Protein AF-A0A944BWC4-F1 (afdb_monomer_lite)

pLDDT: mean 71.36, std 18.37, range [30.52, 94.31]

Sequence (199 aa):
MTITLLACTMMCGGSLLPAAAQKKAEQTDMKYRRSSIYSLLINHSDQTFGEEIRNAFMEMPVPDKYNDHELSVKVVELSSKLKGAGSSDENEQVTQFLEKNQIASRLVAKWFNRDIFTGQCDMELIKERGLYNATKFDEILSERSVRSQALMMDAGEDLIGNTFVLVNDIRYIDKEKTAKVVGGLFRVLGALTGYDDLG

Structure (mmCIF, N/CA/C/O backbone):
data_AF-A0A944BWC4-F1
#
_entry.id   AF-A0A944BWC4-F1
#
loop_
_atom_site.group_PDB
_atom_site.id
_atom_site.type_symbol
_atom_site.label_atom_id
_atom_site.label_alt_id
_atom_site.label_comp_id
_atom_site.label_asym_id
_atom_site.label_entity_id
_atom_site.label_seq_id
_atom_site.pdbx_PDB_ins_code
_atom_site.Cartn_x
_atom_site.Cartn_y
_atom_site.Cartn_z
_atom_site.occupancy
_atom_site.B_iso_or_equiv
_atom_site.auth_seq_id
_atom_site.auth_comp_id
_atom_site.auth_asym_id
_atom_site.auth_atom_id
_atom_site.pdbx_PDB_model_num
ATOM 1 N N . MET A 1 1 ? -3.856 36.029 -86.210 1.00 38.38 1 MET A N 1
ATOM 2 C CA . MET A 1 1 ? -3.918 34.584 -86.502 1.00 38.38 1 MET A CA 1
ATOM 3 C C . MET A 1 1 ? -4.971 33.971 -85.585 1.00 38.38 1 MET A C 1
ATOM 5 O O . MET A 1 1 ? -4.778 33.980 -84.382 1.00 38.38 1 MET A O 1
ATOM 9 N N . THR A 1 2 ? -6.119 33.637 -86.183 1.00 31.06 2 THR A N 1
ATOM 10 C CA . THR A 1 2 ? -7.143 32.638 -85.796 1.00 31.06 2 THR A CA 1
ATOM 11 C C . THR A 1 2 ? -7.506 32.385 -84.320 1.00 31.06 2 THR A C 1
ATOM 13 O O . THR A 1 2 ? -6.757 31.794 -83.553 1.00 31.06 2 THR A O 1
ATOM 16 N N . ILE A 1 3 ? -8.763 32.732 -84.023 1.00 41.97 3 ILE A N 1
ATOM 17 C CA . ILE A 1 3 ? -9.691 32.216 -82.998 1.00 41.97 3 ILE A CA 1
ATOM 18 C C . ILE A 1 3 ? -9.873 30.691 -83.120 1.00 41.97 3 ILE A C 1
ATOM 20 O O . ILE A 1 3 ? -10.048 30.243 -84.250 1.00 41.97 3 ILE A O 1
ATOM 24 N N . THR A 1 4 ? -10.001 29.922 -82.021 1.00 34.16 4 THR A N 1
ATOM 25 C CA . THR A 1 4 ? -11.009 28.828 -81.928 1.00 34.16 4 THR A CA 1
ATOM 26 C C . THR A 1 4 ? -11.321 28.390 -80.484 1.00 34.16 4 THR A C 1
ATOM 28 O O . THR A 1 4 ? -10.436 28.061 -79.703 1.00 34.16 4 THR A O 1
ATOM 31 N N . LEU A 1 5 ? -12.621 28.375 -80.181 1.00 40.50 5 LEU A N 1
ATOM 32 C CA . LEU A 1 5 ? -13.321 27.701 -79.082 1.00 40.50 5 LEU A CA 1
ATOM 33 C C . LEU A 1 5 ? -13.355 26.178 -79.341 1.00 40.50 5 LEU A C 1
ATOM 35 O O . LEU A 1 5 ? -13.625 25.802 -80.479 1.00 40.50 5 LEU A O 1
ATOM 39 N N . LEU A 1 6 ? -13.259 25.309 -78.326 1.00 41.38 6 LEU A N 1
ATOM 40 C CA . LEU A 1 6 ? -13.996 24.035 -78.357 1.00 41.38 6 LEU A CA 1
ATOM 41 C C . LEU A 1 6 ? -14.231 23.474 -76.950 1.00 41.38 6 LEU A C 1
ATOM 43 O O . LEU A 1 6 ? -13.305 23.235 -76.180 1.00 41.38 6 LEU A O 1
ATOM 47 N N . ALA A 1 7 ? -15.509 23.272 -76.655 1.00 36.75 7 ALA A N 1
ATOM 48 C CA . ALA A 1 7 ? -16.030 22.544 -75.514 1.00 36.75 7 ALA A CA 1
ATOM 49 C C . ALA A 1 7 ? -16.344 21.085 -75.900 1.00 36.75 7 ALA A C 1
ATOM 51 O O . ALA A 1 7 ? -16.506 20.772 -77.075 1.00 36.75 7 ALA A O 1
ATOM 52 N N . CYS A 1 8 ? -16.591 20.282 -74.862 1.00 30.52 8 CYS A N 1
ATOM 53 C CA . CYS A 1 8 ? -17.385 19.048 -74.828 1.00 30.52 8 CYS A CA 1
ATOM 54 C C . CYS A 1 8 ? -16.731 17.672 -75.062 1.00 30.52 8 CYS A C 1
ATOM 56 O O . CYS A 1 8 ? -16.363 17.306 -76.173 1.00 30.52 8 CYS A O 1
ATOM 58 N N . THR A 1 9 ? -16.905 16.855 -74.004 1.00 37.91 9 THR A N 1
ATOM 59 C CA . THR A 1 9 ? -17.330 15.432 -73.987 1.00 37.91 9 THR A CA 1
ATOM 60 C C . THR A 1 9 ? -16.259 14.418 -74.394 1.00 37.91 9 THR A C 1
ATOM 62 O O . THR A 1 9 ? -15.472 14.669 -75.285 1.00 37.91 9 THR A O 1
ATOM 65 N N . MET A 1 10 ? -16.101 13.241 -73.788 1.00 34.66 10 MET A N 1
ATOM 66 C CA . MET A 1 10 ? -17.048 12.208 -73.349 1.00 34.66 10 MET A CA 1
ATOM 67 C C . MET A 1 10 ? -16.111 11.092 -72.794 1.00 34.66 10 MET A C 1
ATOM 69 O O . MET A 1 10 ? -15.037 10.898 -73.347 1.00 34.66 10 MET A O 1
ATOM 73 N N . MET A 1 11 ? -16.324 10.394 -71.680 1.00 37.53 11 MET A N 1
ATOM 74 C CA . MET A 1 11 ? -17.181 9.213 -71.561 1.00 37.53 11 MET A CA 1
ATOM 75 C C . MET A 1 11 ? -16.980 8.599 -70.168 1.00 37.53 11 MET A C 1
ATOM 77 O O . MET A 1 11 ? -15.880 8.584 -69.619 1.00 37.53 11 MET A O 1
ATOM 81 N N . CYS A 1 12 ? -18.075 8.065 -69.638 1.00 37.50 12 CYS A N 1
ATOM 82 C CA . CYS A 1 12 ? -18.152 7.276 -68.420 1.00 37.50 12 CYS A CA 1
ATOM 83 C C . CYS A 1 12 ? -17.428 5.930 -68.577 1.00 37.50 12 CYS A C 1
ATOM 85 O O . CYS A 1 12 ? -17.651 5.218 -69.553 1.00 37.50 12 CYS A O 1
ATOM 87 N N . GLY A 1 13 ? -16.656 5.544 -67.564 1.00 37.59 13 GLY A N 1
ATOM 88 C CA . GLY A 1 13 ? -16.212 4.172 -67.337 1.00 37.59 13 GLY A CA 1
ATOM 89 C C . GLY A 1 13 ? -16.359 3.878 -65.852 1.00 37.59 13 GLY A C 1
ATOM 90 O O . GLY A 1 13 ? -15.593 4.388 -65.041 1.00 37.59 13 GLY A O 1
ATOM 91 N N . GLY A 1 14 ? -17.411 3.147 -65.491 1.00 41.75 14 GLY A N 1
ATOM 92 C CA . GLY A 1 14 ? -17.713 2.808 -64.110 1.00 41.75 14 GLY A CA 1
ATOM 93 C C . GLY A 1 14 ? -16.818 1.693 -63.578 1.00 41.75 14 GLY A C 1
ATOM 94 O O . GLY A 1 14 ? -16.619 0.676 -64.233 1.00 41.75 14 GLY A O 1
ATOM 95 N N . SER A 1 15 ? -16.383 1.850 -62.335 1.00 36.38 15 SER A N 1
ATOM 96 C CA . SER A 1 15 ? -16.178 0.733 -61.419 1.00 36.38 15 SER A CA 1
ATOM 97 C C . SER A 1 15 ? -16.457 1.224 -60.004 1.00 36.38 15 SER A C 1
ATOM 99 O O . SER A 1 15 ? -15.785 2.122 -59.498 1.00 36.38 15 SER A O 1
ATOM 101 N N . LEU A 1 16 ? -17.495 0.643 -59.404 1.00 41.81 16 LEU A N 1
ATOM 102 C CA . LEU A 1 16 ? -17.826 0.730 -57.990 1.00 41.81 16 LEU A CA 1
ATOM 103 C C . LEU A 1 16 ? -16.586 0.410 -57.145 1.00 41.81 16 LEU A C 1
ATOM 105 O O . LEU A 1 16 ? -16.069 -0.702 -57.212 1.00 41.81 16 LEU A O 1
ATOM 109 N N . LEU A 1 17 ? -16.160 1.354 -56.309 1.00 39.59 17 LEU A N 1
ATOM 110 C CA . LEU A 1 17 ? -15.391 1.052 -55.107 1.00 39.59 17 LEU A CA 1
ATOM 111 C C . LEU A 1 17 ? -16.127 1.672 -53.914 1.00 39.59 17 LEU A C 1
ATOM 113 O O . LEU A 1 17 ? -16.590 2.812 -54.004 1.00 39.59 17 LEU A O 1
ATOM 117 N N . PRO A 1 18 ? -16.325 0.900 -52.836 1.00 36.00 18 PRO A N 1
ATOM 118 C CA . PRO A 1 18 ? -17.180 1.283 -51.731 1.00 36.00 18 PRO A CA 1
ATOM 119 C C . PRO A 1 18 ? -16.543 2.405 -50.916 1.00 36.00 18 PRO A C 1
ATOM 121 O O . PRO A 1 18 ? -15.328 2.597 -50.907 1.00 36.00 18 PRO A O 1
ATOM 124 N N . ALA A 1 19 ? -17.407 3.119 -50.202 1.00 45.00 19 ALA A N 1
ATOM 125 C CA . ALA A 1 19 ? -17.069 4.097 -49.189 1.00 45.00 19 ALA A CA 1
ATOM 126 C C . ALA A 1 19 ? -15.922 3.620 -48.283 1.00 45.00 19 ALA A C 1
ATOM 128 O O . ALA A 1 19 ? -16.122 2.824 -47.371 1.00 45.00 19 ALA A O 1
ATOM 129 N N . ALA A 1 20 ? -14.736 4.189 -48.470 1.00 36.94 20 ALA A N 1
ATOM 130 C CA . ALA A 1 20 ? -13.800 4.360 -47.377 1.00 36.94 20 ALA A CA 1
ATOM 131 C C . ALA A 1 20 ? -14.018 5.774 -46.840 1.00 36.94 20 ALA A C 1
ATOM 133 O O . ALA A 1 20 ? -13.218 6.682 -47.048 1.00 36.94 20 ALA A O 1
ATOM 134 N N . ALA A 1 21 ? -15.133 5.959 -46.126 1.00 35.16 21 ALA A N 1
ATOM 135 C CA . ALA A 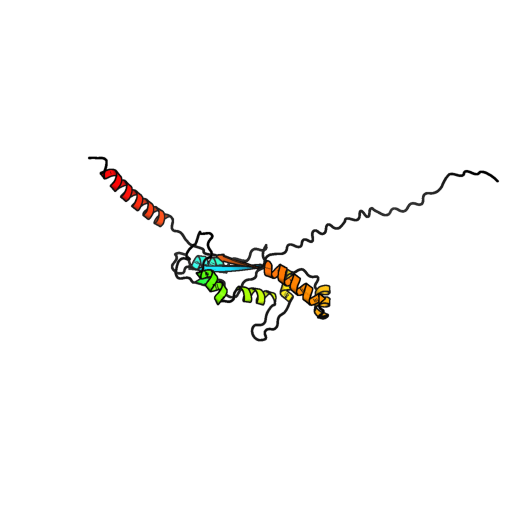1 21 ? -15.087 6.861 -44.992 1.00 35.16 21 ALA A CA 1
ATOM 136 C C . ALA A 1 21 ? -13.877 6.394 -44.181 1.00 35.16 21 ALA A C 1
ATOM 138 O O . ALA A 1 21 ? -13.905 5.296 -43.620 1.00 35.16 21 ALA A O 1
ATOM 139 N N . GLN A 1 22 ? -12.785 7.160 -44.183 1.00 34.16 22 GLN A N 1
ATOM 140 C CA . GLN A 1 22 ? -11.771 7.002 -43.156 1.00 34.16 22 GLN A CA 1
ATOM 141 C C . GLN A 1 22 ? -12.499 7.302 -41.849 1.00 34.16 22 GLN A C 1
ATOM 143 O O . GLN A 1 22 ? -12.564 8.442 -41.394 1.00 34.16 22 GLN A O 1
ATOM 148 N N . LYS A 1 23 ? -13.088 6.257 -41.253 1.00 33.00 23 LYS A N 1
ATOM 149 C CA . LYS A 1 23 ? -13.204 6.149 -39.813 1.00 33.00 23 LYS A CA 1
ATOM 150 C C . LYS A 1 23 ? -11.786 6.407 -39.341 1.00 33.00 23 LYS A C 1
ATOM 152 O O . LYS A 1 23 ? -10.933 5.525 -39.390 1.00 33.00 23 LYS A O 1
ATOM 157 N N . LYS A 1 24 ? -11.532 7.652 -38.943 1.00 34.00 24 LYS A N 1
ATOM 158 C CA . LYS A 1 24 ? -10.604 7.947 -37.870 1.00 34.00 24 LYS A CA 1
ATOM 159 C C . LYS A 1 24 ? -11.044 6.971 -36.792 1.00 34.00 24 LYS A C 1
ATOM 161 O O . LYS A 1 24 ? -12.113 7.158 -36.217 1.00 34.00 24 LYS A O 1
ATOM 166 N N . ALA A 1 25 ? -10.347 5.837 -36.698 1.00 37.06 25 ALA A N 1
ATOM 167 C CA . ALA A 1 25 ? -10.514 4.933 -35.587 1.00 37.06 25 ALA A CA 1
ATOM 168 C C . ALA A 1 25 ? -10.309 5.848 -34.396 1.00 37.06 25 ALA A C 1
ATOM 170 O O . ALA A 1 25 ? -9.242 6.444 -34.229 1.00 37.06 25 ALA A O 1
ATOM 171 N N . GLU A 1 26 ? -11.417 6.121 -33.727 1.00 37.94 26 GLU A N 1
ATOM 172 C CA . GLU A 1 26 ? -11.439 6.851 -32.493 1.00 37.94 26 GLU A CA 1
ATOM 173 C C . GLU A 1 26 ? -10.396 6.138 -31.645 1.00 37.94 26 GLU A C 1
ATOM 175 O O . GLU A 1 26 ? -10.502 4.940 -31.384 1.00 37.94 26 GLU A O 1
ATOM 180 N N . GLN A 1 27 ? -9.304 6.838 -31.351 1.00 37.69 27 GLN A N 1
ATOM 181 C CA . GLN A 1 27 ? -8.318 6.416 -30.374 1.00 37.69 27 GLN A CA 1
ATOM 182 C C . GLN A 1 27 ? -9.015 6.485 -29.008 1.00 37.69 27 GLN A C 1
ATOM 184 O O . GLN A 1 27 ? -8.663 7.271 -28.140 1.00 37.69 27 GLN A O 1
ATOM 189 N N . THR A 1 28 ? -10.034 5.654 -28.801 1.00 34.94 28 THR A N 1
ATOM 190 C CA . THR A 1 28 ? -10.565 5.288 -27.491 1.00 34.94 28 THR A CA 1
ATOM 191 C C . THR A 1 28 ? -9.664 4.223 -26.874 1.00 34.94 28 THR A C 1
ATOM 193 O O . THR A 1 28 ? -10.141 3.275 -26.267 1.00 34.94 28 THR A O 1
ATOM 196 N N . ASP A 1 29 ? -8.351 4.363 -27.055 1.00 40.62 29 ASP A N 1
ATOM 197 C CA . ASP A 1 29 ? -7.348 3.624 -26.296 1.00 40.62 29 ASP A CA 1
ATOM 198 C C . ASP A 1 29 ? -6.685 4.584 -25.301 1.00 40.62 29 ASP A C 1
ATOM 200 O O . ASP A 1 29 ? -5.494 4.512 -25.014 1.00 40.62 29 ASP A O 1
ATOM 204 N N . MET A 1 30 ? -7.497 5.476 -24.710 1.00 41.75 30 MET A N 1
ATOM 205 C CA . MET A 1 30 ? -7.301 5.927 -23.328 1.00 41.75 30 MET A CA 1
ATOM 206 C C . MET A 1 30 ? -7.498 4.701 -22.431 1.00 41.75 30 MET A C 1
ATOM 208 O O . MET A 1 30 ? -8.476 4.567 -21.696 1.00 41.75 30 MET A O 1
ATOM 212 N N . LYS A 1 31 ? -6.602 3.734 -22.608 1.00 45.25 31 LYS A N 1
ATOM 213 C CA . LYS A 1 31 ? -6.575 2.449 -21.951 1.00 45.25 31 LYS A CA 1
ATOM 214 C C . LYS A 1 31 ? -6.434 2.764 -20.477 1.00 45.25 31 LYS A C 1
ATOM 216 O O . LYS A 1 31 ? -5.441 3.338 -20.039 1.00 45.25 31 LYS A O 1
ATOM 221 N N . TYR A 1 32 ? -7.520 2.512 -19.763 1.00 50.25 32 TYR A N 1
ATOM 222 C CA . TYR A 1 32 ? -7.737 2.911 -18.385 1.00 50.25 32 TYR A CA 1
ATOM 223 C C . TYR A 1 32 ? -6.507 2.575 -17.523 1.00 50.25 32 TYR A C 1
ATOM 225 O O . TYR A 1 32 ? -6.246 1.407 -17.226 1.00 50.25 32 TYR A O 1
ATOM 233 N N . ARG A 1 33 ? -5.720 3.597 -17.156 1.00 63.56 33 ARG A N 1
ATOM 234 C CA . ARG A 1 33 ? -4.579 3.462 -16.241 1.00 63.56 33 ARG A CA 1
ATOM 235 C C . ARG A 1 33 ? -5.129 3.185 -14.845 1.00 63.56 33 ARG A C 1
ATOM 237 O O . ARG A 1 33 ? -5.593 4.091 -14.160 1.00 63.56 33 ARG A O 1
ATOM 244 N N . ARG A 1 34 ? -5.135 1.911 -14.450 1.00 77.44 34 ARG A N 1
ATOM 245 C CA . ARG A 1 34 ? -5.564 1.482 -13.114 1.00 77.44 34 ARG A CA 1
ATOM 246 C C . ARG A 1 34 ? -4.540 1.928 -12.078 1.00 77.44 34 ARG A C 1
ATOM 248 O O . ARG A 1 34 ? -3.373 1.555 -12.178 1.00 77.44 34 ARG A O 1
ATOM 255 N N . SER A 1 35 ? -4.977 2.681 -11.072 1.00 87.75 35 SER A N 1
ATOM 256 C CA . SER A 1 35 ? -4.138 2.976 -9.910 1.00 87.75 35 SER A CA 1
ATOM 257 C C . SER A 1 35 ? -3.804 1.688 -9.159 1.00 87.75 35 SER A C 1
ATOM 259 O O . SER A 1 35 ? -4.624 0.769 -9.086 1.00 87.75 35 SER A O 1
ATOM 261 N N . SER A 1 36 ? -2.602 1.626 -8.599 1.00 90.38 36 SER A N 1
ATOM 262 C CA . SER A 1 36 ? -2.153 0.527 -7.745 1.00 90.38 36 SER A CA 1
ATOM 263 C C . SER A 1 36 ? -2.537 0.812 -6.296 1.00 90.38 36 SER A C 1
ATOM 265 O O . SER A 1 36 ? -2.280 1.911 -5.808 1.00 90.38 36 SER A O 1
ATOM 267 N N . ILE A 1 37 ? -3.145 -0.152 -5.603 1.00 92.75 37 ILE A N 1
ATOM 268 C CA . ILE A 1 37 ? -3.543 -0.000 -4.198 1.00 92.75 37 ILE A CA 1
ATOM 269 C C . ILE A 1 37 ? -2.842 -1.034 -3.322 1.00 92.75 37 ILE A C 1
ATOM 271 O O . ILE A 1 37 ? -2.792 -2.220 -3.643 1.00 92.75 37 ILE A O 1
ATOM 275 N N . TYR A 1 38 ? -2.361 -0.564 -2.175 1.00 94.31 38 TYR A N 1
ATOM 276 C CA . TYR A 1 38 ? -1.978 -1.383 -1.037 1.00 94.31 38 TYR A CA 1
ATOM 277 C C . TYR A 1 38 ? -2.875 -1.042 0.156 1.00 94.31 38 TYR A C 1
ATOM 279 O O . TYR A 1 38 ? -2.832 0.074 0.675 1.00 94.31 38 TYR A O 1
ATOM 287 N N . SER A 1 39 ? -3.704 -1.994 0.581 1.00 92.62 39 SER A N 1
ATOM 288 C CA . SER A 1 39 ? -4.606 -1.820 1.720 1.00 92.62 39 SER A CA 1
ATOM 289 C C . SER A 1 39 ? -4.001 -2.400 3.000 1.00 92.62 39 SER A C 1
ATOM 291 O O . SER A 1 39 ? -3.594 -3.558 3.045 1.00 92.62 39 SER A O 1
ATOM 293 N N . LEU A 1 40 ? -3.972 -1.580 4.048 1.00 91.81 40 LEU A N 1
ATOM 294 C CA . LEU A 1 40 ? -3.482 -1.907 5.381 1.00 91.81 40 LEU A CA 1
ATOM 295 C C . LEU A 1 40 ? -4.639 -1.780 6.372 1.00 91.81 40 LEU A C 1
ATOM 297 O O . LEU A 1 40 ? -5.331 -0.763 6.379 1.00 91.81 40 LEU A O 1
ATOM 301 N N . LEU A 1 41 ? -4.843 -2.785 7.212 1.00 90.50 41 LEU A N 1
ATOM 302 C CA . LEU A 1 41 ? -5.764 -2.731 8.340 1.00 90.50 41 LEU A CA 1
ATOM 303 C C . LEU A 1 41 ? -5.004 -2.361 9.607 1.00 90.50 41 LEU A C 1
ATOM 305 O O . LEU A 1 41 ? -3.979 -2.961 9.928 1.00 90.50 41 LEU A O 1
ATOM 309 N N . ILE A 1 42 ? -5.556 -1.417 10.355 1.00 88.31 42 ILE A N 1
ATOM 310 C CA . ILE A 1 42 ? -5.219 -1.204 11.753 1.00 88.31 42 ILE A CA 1
ATOM 311 C C . ILE A 1 42 ? -6.194 -2.030 12.583 1.00 88.31 42 ILE A C 1
ATOM 313 O O . ILE A 1 42 ? -7.387 -1.729 12.618 1.00 88.31 42 ILE A O 1
ATOM 317 N N . ASN A 1 43 ? -5.689 -3.092 13.205 1.00 86.69 43 ASN A N 1
ATOM 318 C CA . ASN A 1 43 ? -6.483 -3.951 14.067 1.00 86.69 43 ASN A CA 1
ATOM 319 C C . ASN A 1 43 ? -6.343 -3.507 15.525 1.00 86.69 43 ASN A C 1
ATOM 321 O O . ASN A 1 43 ? -5.228 -3.335 16.024 1.00 86.69 43 ASN A O 1
ATOM 325 N N . HIS A 1 44 ? -7.482 -3.348 16.194 1.00 81.69 44 HIS A N 1
ATOM 326 C CA . HIS A 1 44 ? -7.564 -3.068 17.626 1.00 81.69 44 HIS A CA 1
ATOM 327 C C . HIS A 1 44 ? -7.940 -4.366 18.334 1.00 81.69 44 HIS A C 1
ATOM 329 O O . HIS A 1 44 ? -9.115 -4.721 18.432 1.00 81.69 44 HIS A O 1
ATOM 335 N N . SER A 1 45 ? -6.934 -5.114 18.784 1.00 71.25 45 SER A N 1
ATOM 336 C CA . SER A 1 45 ? -7.125 -6.432 19.417 1.00 71.25 45 SER A CA 1
ATOM 337 C C . SER A 1 45 ? -7.888 -6.381 20.747 1.00 71.25 45 SER A C 1
ATOM 339 O O . SER A 1 45 ? -8.393 -7.400 21.212 1.00 71.25 45 SER A O 1
ATOM 341 N N . ASP A 1 46 ? -8.012 -5.202 21.356 1.00 73.56 46 ASP A N 1
ATOM 342 C CA . ASP A 1 46 ? -8.800 -4.947 22.562 1.00 73.56 46 ASP A CA 1
ATOM 343 C C . ASP A 1 46 ? -10.301 -4.736 22.280 1.00 73.56 46 ASP A C 1
ATOM 345 O O . ASP A 1 46 ? -11.105 -4.634 23.212 1.00 73.56 46 ASP A O 1
ATOM 349 N N . GLN A 1 47 ? -10.702 -4.682 21.006 1.00 73.56 47 GLN A N 1
ATOM 350 C CA . GLN A 1 47 ? -12.064 -4.379 20.592 1.00 73.56 47 GLN A CA 1
ATOM 351 C C . GLN A 1 47 ? -12.923 -5.628 20.355 1.00 73.56 47 GLN A C 1
ATOM 353 O O . GLN A 1 47 ? -12.496 -6.624 19.771 1.00 73.56 47 GLN A O 1
ATOM 358 N N . THR A 1 48 ? -14.201 -5.540 20.740 1.00 75.81 48 THR A N 1
ATOM 359 C CA . THR A 1 48 ? -15.212 -6.537 20.370 1.00 75.81 48 THR A CA 1
ATOM 360 C C . THR A 1 48 ? -15.276 -6.680 18.848 1.00 75.81 48 THR A C 1
ATOM 362 O O . THR A 1 48 ? -15.449 -5.683 18.148 1.00 75.81 48 THR A O 1
ATOM 365 N N . PHE A 1 49 ? -15.193 -7.917 18.358 1.00 80.50 49 PHE A N 1
ATOM 366 C CA . PHE A 1 49 ? -15.155 -8.285 16.938 1.00 80.50 49 PHE A CA 1
ATOM 367 C C . PHE A 1 49 ? -13.851 -7.972 16.177 1.00 80.50 49 PHE A C 1
ATOM 369 O O . PHE A 1 49 ? -13.847 -8.005 14.946 1.00 80.50 49 PHE A O 1
ATOM 376 N N . GLY A 1 50 ? -12.744 -7.656 16.863 1.00 82.06 50 GLY A N 1
ATOM 377 C CA . GLY A 1 50 ? -11.465 -7.357 16.200 1.00 82.06 50 GLY A CA 1
ATOM 378 C C . GLY A 1 50 ? -10.954 -8.504 15.315 1.00 82.06 50 GLY A C 1
ATOM 379 O O . GLY A 1 50 ? -10.559 -8.287 14.172 1.00 82.06 50 GLY A O 1
ATOM 380 N N . GLU A 1 51 ? -11.045 -9.746 15.794 1.00 85.94 51 GLU A N 1
ATOM 381 C CA . GLU A 1 51 ? -10.630 -10.938 15.041 1.00 85.94 51 GLU A CA 1
ATOM 382 C C . GLU A 1 51 ? -11.499 -11.176 13.797 1.00 85.94 51 GLU A C 1
ATOM 384 O O . GLU A 1 51 ? -10.990 -11.497 12.724 1.00 85.94 51 GLU A O 1
ATOM 389 N N . GLU A 1 52 ? -12.809 -10.979 13.908 1.00 86.25 52 GLU A N 1
ATOM 390 C CA . GLU A 1 52 ? -13.762 -11.115 12.811 1.00 86.25 52 GLU A CA 1
ATOM 391 C C . GLU A 1 52 ? -13.530 -10.047 11.740 1.00 86.25 52 GLU A C 1
ATOM 393 O O . GLU A 1 52 ? -13.512 -10.366 10.551 1.00 86.25 52 GLU A O 1
ATOM 398 N N . ILE A 1 53 ? -13.288 -8.798 12.154 1.00 86.06 53 ILE A N 1
ATOM 399 C CA . ILE A 1 53 ? -12.917 -7.702 11.250 1.00 86.06 53 ILE A CA 1
ATOM 400 C C . ILE A 1 53 ? -11.600 -8.029 10.542 1.00 86.06 53 ILE A C 1
ATOM 402 O O . ILE A 1 53 ? -11.510 -7.875 9.323 1.00 86.06 53 ILE A O 1
ATOM 406 N N . ARG A 1 54 ? -10.595 -8.519 11.280 1.00 88.75 54 ARG A N 1
ATOM 407 C CA . ARG A 1 54 ? -9.309 -8.928 10.706 1.00 88.75 54 ARG A CA 1
ATOM 408 C C . ARG A 1 54 ? -9.493 -10.011 9.651 1.00 88.75 54 ARG A C 1
ATOM 410 O O . ARG A 1 54 ? -8.968 -9.878 8.548 1.00 88.75 54 ARG A O 1
ATOM 417 N N . ASN A 1 55 ? -10.230 -11.068 9.976 1.00 89.62 55 ASN A N 1
ATOM 418 C CA . ASN A 1 55 ? -10.428 -12.198 9.073 1.00 89.62 55 ASN A CA 1
ATOM 419 C C . ASN A 1 55 ? -11.206 -11.770 7.819 1.00 89.62 55 ASN A C 1
ATOM 421 O O . ASN A 1 55 ? -10.763 -12.050 6.708 1.00 89.62 55 ASN A O 1
ATOM 425 N N . ALA A 1 56 ? -12.281 -10.991 7.980 1.00 88.25 56 ALA A N 1
ATOM 426 C CA . ALA A 1 56 ? -13.041 -10.453 6.853 1.00 88.25 56 ALA A CA 1
ATOM 427 C C . ALA A 1 56 ? -12.189 -9.546 5.947 1.00 88.25 56 ALA A C 1
ATOM 429 O O . ALA A 1 56 ? -12.298 -9.609 4.725 1.00 88.25 56 ALA A O 1
ATOM 430 N N . PHE A 1 57 ? -11.309 -8.722 6.525 1.00 89.44 57 PHE A N 1
ATOM 431 C CA . PHE A 1 57 ? -10.399 -7.877 5.750 1.00 89.44 57 PHE A CA 1
ATOM 432 C C . PHE A 1 57 ? -9.358 -8.694 4.976 1.00 89.44 57 PHE A C 1
ATOM 434 O O . PHE A 1 57 ? -9.039 -8.362 3.837 1.00 89.44 57 PHE A O 1
ATOM 441 N N . MET A 1 58 ? -8.831 -9.766 5.571 1.00 87.06 58 MET A N 1
ATOM 442 C CA . MET A 1 58 ? -7.856 -10.641 4.913 1.00 87.06 58 MET A CA 1
ATOM 443 C C . MET A 1 58 ? -8.451 -11.393 3.715 1.00 87.06 58 MET A C 1
ATOM 445 O O . MET A 1 58 ? -7.729 -11.643 2.751 1.00 87.06 58 MET A O 1
ATOM 449 N N . GLU A 1 59 ? -9.745 -11.718 3.763 1.00 88.88 59 GLU A N 1
ATOM 450 C CA . GLU A 1 59 ? -10.485 -12.386 2.682 1.00 88.88 59 GLU A CA 1
ATOM 451 C C . GLU A 1 59 ? -10.984 -11.425 1.592 1.00 88.88 59 GLU A C 1
ATOM 453 O O . GLU A 1 59 ? -11.358 -11.865 0.503 1.00 88.88 59 GLU A O 1
ATOM 458 N N . MET A 1 60 ? -10.996 -10.117 1.859 1.00 85.81 60 MET A N 1
ATOM 459 C CA . MET A 1 60 ? -11.509 -9.122 0.924 1.00 85.81 60 MET A CA 1
ATOM 460 C C . MET A 1 60 ? -10.588 -8.996 -0.304 1.00 85.81 60 MET A C 1
ATOM 462 O O . MET A 1 60 ? -9.414 -8.646 -0.151 1.00 85.81 60 MET A O 1
ATOM 466 N N . PRO A 1 61 ? -11.093 -9.237 -1.530 1.00 87.31 61 PRO A N 1
ATOM 467 C CA . PRO A 1 61 ? -10.296 -9.067 -2.737 1.00 87.31 61 PRO A CA 1
ATOM 468 C C . PRO A 1 61 ? -10.110 -7.582 -3.072 1.00 87.31 61 PRO A C 1
ATOM 470 O O . PRO A 1 61 ? -10.976 -6.746 -2.797 1.00 87.31 61 PRO A O 1
ATOM 473 N N . VAL A 1 62 ? -8.998 -7.254 -3.733 1.00 84.62 62 VAL A N 1
ATOM 474 C CA . VAL A 1 62 ? -8.790 -5.918 -4.309 1.00 84.62 62 VAL A CA 1
ATOM 475 C C . VAL A 1 62 ? -9.830 -5.689 -5.420 1.00 84.62 62 VAL A C 1
ATOM 477 O O . VAL A 1 62 ? -9.988 -6.559 -6.275 1.00 84.62 62 VAL A O 1
ATOM 480 N N . PRO A 1 63 ? -10.541 -4.544 -5.457 1.00 85.81 63 PRO A N 1
ATOM 481 C CA . PRO A 1 63 ? -11.546 -4.306 -6.491 1.00 85.81 63 PRO A CA 1
ATOM 482 C C . PRO A 1 63 ? -10.935 -4.262 -7.900 1.00 85.81 63 PRO A C 1
ATOM 484 O O . PRO A 1 63 ? -9.927 -3.590 -8.105 1.00 85.81 63 PRO A O 1
ATOM 487 N N . ASP A 1 64 ? -11.615 -4.844 -8.896 1.00 81.06 64 ASP A N 1
ATOM 488 C CA . ASP A 1 64 ? -11.149 -4.985 -10.297 1.00 81.06 64 ASP A CA 1
ATOM 489 C C . ASP A 1 64 ? -10.720 -3.674 -10.989 1.00 81.06 64 ASP A C 1
ATOM 491 O O . ASP A 1 64 ? -9.990 -3.661 -11.993 1.00 81.06 64 ASP A O 1
ATOM 495 N N . LYS A 1 65 ? -11.205 -2.544 -10.461 1.00 83.50 65 LYS A N 1
ATOM 496 C CA . LYS A 1 65 ? -10.884 -1.187 -10.917 1.00 83.50 65 LYS A CA 1
ATOM 497 C C . LYS A 1 65 ? -9.442 -0.776 -10.588 1.00 83.50 65 LYS A C 1
ATOM 499 O O . LYS A 1 65 ? -8.938 0.166 -11.202 1.00 83.50 65 LYS A O 1
ATOM 504 N N . TYR A 1 66 ? -8.786 -1.463 -9.659 1.00 86.75 66 TYR A N 1
ATOM 505 C CA . TYR A 1 66 ? -7.442 -1.163 -9.180 1.00 86.75 66 TYR A CA 1
ATOM 506 C C . TYR A 1 66 ? -6.490 -2.320 -9.460 1.00 86.75 66 TYR A C 1
ATOM 508 O O . TYR A 1 66 ? -6.894 -3.472 -9.583 1.00 86.75 66 TYR A O 1
ATOM 516 N N . ASN A 1 67 ? -5.204 -2.001 -9.560 1.00 89.25 67 ASN A N 1
ATOM 517 C CA . ASN A 1 67 ? -4.170 -3.019 -9.562 1.00 89.25 67 ASN A CA 1
ATOM 518 C C . ASN A 1 67 ? -3.847 -3.404 -8.116 1.00 89.25 67 ASN A C 1
ATOM 520 O O . ASN A 1 67 ? -3.560 -2.534 -7.290 1.00 89.25 67 ASN A O 1
ATOM 524 N N . ASP A 1 68 ? -3.809 -4.702 -7.837 1.00 90.88 68 ASP A N 1
ATOM 525 C CA . ASP A 1 68 ? -3.283 -5.207 -6.573 1.00 90.88 68 ASP A CA 1
ATOM 526 C C . ASP A 1 68 ? -1.791 -4.857 -6.465 1.00 90.88 68 ASP A C 1
ATOM 528 O O . ASP A 1 68 ? -0.965 -5.190 -7.330 1.00 90.88 68 ASP A O 1
ATOM 532 N N . HIS A 1 69 ? -1.442 -4.130 -5.411 1.00 93.88 69 HIS A N 1
ATOM 533 C CA . HIS A 1 69 ? -0.071 -3.787 -5.084 1.00 93.88 69 HIS A CA 1
ATOM 534 C C . HIS A 1 69 ? 0.252 -4.080 -3.614 1.00 93.88 69 HIS A C 1
ATOM 536 O O . HIS A 1 69 ? 1.090 -3.419 -3.009 1.00 93.88 69 HIS A O 1
ATOM 542 N N . GLU A 1 70 ? -0.363 -5.126 -3.059 1.00 91.56 70 GLU A N 1
ATOM 543 C CA . GLU A 1 70 ? -0.214 -5.507 -1.657 1.00 91.56 70 GLU A CA 1
ATOM 544 C C . GLU A 1 70 ? 1.212 -5.947 -1.287 1.00 91.56 70 GLU A C 1
ATOM 546 O O . GLU A 1 70 ? 1.930 -6.573 -2.073 1.00 91.56 70 GLU A O 1
ATOM 551 N N . LEU A 1 71 ? 1.638 -5.620 -0.068 1.00 91.38 71 LEU A N 1
ATOM 552 C CA . LEU A 1 71 ? 2.884 -6.112 0.519 1.00 91.38 71 LEU A CA 1
ATOM 553 C C . LEU A 1 71 ? 2.601 -7.270 1.486 1.00 91.38 71 LEU A C 1
ATOM 555 O O . LEU A 1 71 ? 1.459 -7.586 1.798 1.00 91.38 71 LEU A O 1
ATOM 559 N N . SER A 1 72 ? 3.665 -7.888 2.002 1.00 87.00 72 SER A N 1
ATOM 560 C CA . SER A 1 72 ? 3.573 -9.033 2.921 1.00 87.00 72 SER A CA 1
ATOM 561 C C . SER A 1 72 ? 2.864 -8.745 4.249 1.00 87.00 72 SER A C 1
ATOM 563 O O . SER A 1 72 ? 2.448 -9.674 4.933 1.00 87.00 72 SER A O 1
ATOM 565 N N . VAL A 1 73 ? 2.763 -7.477 4.644 1.00 86.50 73 VAL A N 1
ATOM 566 C CA . VAL A 1 73 ? 2.069 -7.059 5.862 1.00 86.50 73 VAL A CA 1
ATOM 567 C C . VAL A 1 73 ? 0.741 -6.464 5.427 1.00 86.50 73 VAL A C 1
ATOM 569 O O . VAL A 1 73 ? 0.742 -5.538 4.639 1.00 86.50 73 VAL A O 1
ATOM 572 N N . LYS A 1 74 ? -0.387 -6.976 5.917 1.00 88.38 74 LYS A N 1
ATOM 573 C CA . LYS A 1 74 ? -1.720 -6.404 5.635 1.00 88.38 74 LYS A CA 1
ATOM 574 C C . LYS A 1 74 ? -2.422 -5.893 6.884 1.00 88.38 74 LYS A C 1
ATOM 576 O O . LYS A 1 74 ? -3.373 -5.129 6.778 1.00 88.38 74 LYS A O 1
ATOM 581 N N . VAL A 1 75 ? -1.945 -6.293 8.058 1.00 87.75 75 VAL A N 1
ATOM 582 C CA . VAL A 1 75 ? -2.551 -5.980 9.349 1.00 87.75 75 VAL A CA 1
ATOM 583 C C . VAL A 1 75 ? -1.470 -5.455 10.282 1.00 87.75 75 VAL A C 1
ATOM 585 O O . VAL A 1 75 ? -0.389 -6.039 10.379 1.00 87.75 75 VAL A O 1
ATOM 588 N N . VAL A 1 76 ? -1.771 -4.356 10.963 1.00 87.56 76 VAL A N 1
ATOM 589 C CA . VAL A 1 76 ? -0.961 -3.790 12.038 1.00 87.56 76 VAL A CA 1
ATOM 590 C C . VAL A 1 76 ? -1.788 -3.826 13.306 1.00 87.56 76 VAL A C 1
ATOM 592 O O . VAL A 1 76 ? -2.843 -3.203 13.382 1.00 87.56 76 VAL A O 1
ATOM 595 N N . GLU A 1 77 ? -1.292 -4.556 14.294 1.00 84.62 77 GLU A N 1
ATOM 596 C CA . GLU A 1 77 ? -1.897 -4.617 15.618 1.00 84.62 77 GLU A CA 1
ATOM 597 C C . GLU A 1 77 ? -1.526 -3.361 16.407 1.00 84.62 77 GLU A C 1
ATOM 599 O O . GLU A 1 77 ? -0.345 -3.075 16.630 1.00 84.62 77 GLU A O 1
ATOM 604 N N . LEU A 1 78 ? -2.534 -2.618 16.851 1.00 76.88 78 LEU A N 1
ATOM 605 C CA . LEU A 1 78 ? -2.378 -1.521 17.792 1.00 76.88 78 LEU A CA 1
ATOM 606 C C . LEU A 1 78 ? -3.228 -1.805 19.027 1.00 76.88 78 LEU A C 1
ATOM 608 O O . LEU A 1 78 ? -4.393 -2.167 18.940 1.00 76.88 78 LEU A O 1
ATOM 612 N N . SER A 1 79 ? -2.626 -1.638 20.201 1.00 66.06 79 SER A N 1
ATOM 613 C CA . SER A 1 79 ? -3.292 -1.847 21.493 1.00 66.06 79 SER A CA 1
ATOM 614 C C . SER A 1 79 ? -4.066 -0.621 21.981 1.00 66.06 79 SER A C 1
ATOM 616 O O . SER A 1 79 ? -4.586 -0.617 23.092 1.00 66.06 79 SER A O 1
ATOM 618 N N . SER A 1 80 ? -4.063 0.467 21.209 1.00 66.19 80 SER A N 1
ATOM 619 C CA . SER A 1 80 ? -4.680 1.724 21.614 1.00 66.19 80 SER A CA 1
ATOM 620 C C . SER A 1 80 ? -5.255 2.466 20.419 1.00 66.19 80 SER A C 1
ATOM 622 O O . SER A 1 80 ? -4.704 2.443 19.318 1.00 66.19 80 SER A O 1
ATOM 624 N N . LYS A 1 81 ? -6.356 3.175 20.676 1.00 67.56 81 LYS A N 1
ATOM 625 C CA . LYS A 1 81 ? -7.059 3.992 19.692 1.00 67.56 81 LYS A CA 1
ATOM 626 C C . LYS A 1 81 ? -6.118 5.012 19.048 1.00 67.56 81 LYS A C 1
ATOM 628 O O . LYS A 1 81 ? -5.510 5.830 19.741 1.00 67.56 81 LYS A O 1
ATOM 633 N N . LEU A 1 82 ? -6.109 5.025 17.717 1.00 73.06 82 LEU A N 1
ATOM 634 C CA . LEU A 1 82 ? -5.447 6.059 16.934 1.00 73.06 82 LEU A CA 1
ATOM 635 C C . LEU A 1 82 ? -5.978 7.447 17.326 1.00 73.06 82 LEU A C 1
ATOM 637 O O . LEU A 1 82 ? -7.188 7.713 17.307 1.00 73.06 82 LEU A O 1
ATOM 641 N N . LYS A 1 83 ? -5.063 8.346 17.698 1.00 67.88 83 LYS A N 1
ATOM 642 C CA . LYS A 1 83 ? -5.387 9.764 17.914 1.00 67.88 83 LYS A CA 1
ATOM 643 C C . LYS A 1 83 ? -5.838 10.396 16.592 1.00 67.88 83 LYS A C 1
ATOM 645 O O . LYS A 1 83 ? -5.331 10.043 15.536 1.00 67.88 83 LYS A O 1
ATOM 650 N N . GLY A 1 84 ? -6.813 11.302 16.638 1.00 63.69 84 GLY A N 1
ATOM 651 C CA . GLY A 1 84 ? -7.312 11.964 15.424 1.00 63.69 84 GLY A CA 1
ATOM 652 C C . GLY A 1 84 ? -8.181 11.084 14.517 1.00 63.69 84 GLY A C 1
ATOM 653 O O . GLY A 1 84 ? -8.498 11.481 13.408 1.00 63.69 84 GLY A O 1
ATOM 654 N N . ALA A 1 85 ? -8.618 9.901 14.963 1.00 59.31 85 ALA A N 1
ATOM 655 C CA . ALA A 1 85 ? -9.534 9.068 14.186 1.00 59.31 85 ALA A CA 1
ATOM 656 C C . ALA A 1 85 ? -10.896 9.772 13.978 1.00 59.31 85 ALA A C 1
ATOM 658 O O . ALA A 1 85 ? -11.783 9.676 14.835 1.00 59.31 85 ALA A O 1
ATOM 659 N N . GLY A 1 86 ? -11.028 10.477 12.847 1.00 58.56 86 GLY A N 1
ATOM 660 C CA . GLY A 1 86 ? -12.146 11.353 12.480 1.00 58.56 86 GLY A CA 1
ATOM 661 C C . GLY A 1 86 ? -11.773 12.827 12.235 1.00 58.56 86 GLY A C 1
ATOM 662 O O . GLY A 1 86 ? -12.657 13.591 11.854 1.00 58.56 86 GLY A O 1
ATOM 663 N N . SER A 1 87 ? -10.516 13.241 12.445 1.00 66.56 87 SER A N 1
ATOM 664 C CA . SER A 1 87 ? -10.003 14.550 12.015 1.00 66.56 87 SER A CA 1
ATOM 665 C C . SER A 1 87 ? -9.351 14.457 10.631 1.00 66.56 87 SER A C 1
ATOM 667 O O . SER A 1 87 ? -9.044 13.370 10.145 1.00 66.56 87 SER A O 1
ATOM 669 N N . SER A 1 88 ? -9.166 15.604 9.975 1.00 65.88 88 SER A N 1
ATOM 670 C CA . SER A 1 88 ? -8.388 15.720 8.733 1.00 65.88 88 SER A CA 1
ATOM 671 C C . SER A 1 88 ? -6.876 15.670 8.964 1.00 65.88 88 SER A C 1
ATOM 673 O O . SER A 1 88 ? -6.115 15.813 8.011 1.00 65.88 88 SER A O 1
ATOM 675 N N . ASP A 1 89 ? -6.446 15.535 10.218 1.00 72.56 89 ASP A N 1
ATOM 676 C CA . ASP A 1 89 ? -5.038 15.587 10.580 1.00 72.56 89 ASP A CA 1
ATOM 677 C C . ASP A 1 89 ? -4.370 14.242 10.320 1.00 72.56 89 ASP A C 1
ATOM 679 O O . ASP A 1 89 ? -4.959 13.171 10.492 1.00 72.56 89 ASP A O 1
ATOM 683 N N . GLU A 1 90 ? -3.106 14.311 9.929 1.00 70.81 90 GLU A N 1
ATOM 684 C CA . GLU A 1 90 ? -2.272 13.136 9.759 1.00 70.81 90 GLU A CA 1
ATOM 685 C C . GLU A 1 90 ? -2.116 12.376 11.084 1.00 70.81 90 GLU A C 1
ATOM 687 O O . GLU A 1 90 ? -1.899 12.960 12.151 1.00 70.81 90 GLU A O 1
ATOM 692 N N . ASN A 1 91 ? -2.209 11.046 11.023 1.00 84.62 91 ASN A N 1
ATOM 693 C CA . ASN A 1 91 ? -1.960 10.212 12.186 1.00 84.62 91 ASN A CA 1
ATOM 694 C C . ASN A 1 91 ? -0.469 9.865 12.289 1.00 84.62 91 ASN A C 1
ATOM 696 O O . ASN A 1 91 ? 0.030 8.996 11.577 1.00 84.62 91 ASN A O 1
ATOM 700 N N . GLU A 1 92 ? 0.214 10.485 13.249 1.00 85.56 92 GLU A N 1
ATOM 701 C CA . GLU A 1 92 ? 1.656 10.318 13.457 1.00 85.56 92 GLU A CA 1
ATOM 702 C C . GLU A 1 92 ? 2.083 8.855 13.687 1.00 85.56 92 GLU A C 1
ATOM 704 O O . GLU A 1 92 ? 3.130 8.435 13.205 1.00 85.56 92 GLU A O 1
ATOM 709 N N . GLN A 1 93 ? 1.273 8.040 14.376 1.00 85.00 93 GLN A N 1
ATOM 710 C CA . GLN A 1 93 ? 1.613 6.633 14.639 1.00 85.00 93 GLN A CA 1
ATOM 711 C C . GLN A 1 93 ? 1.604 5.804 13.350 1.00 85.00 93 GLN A C 1
ATOM 713 O O . GLN A 1 93 ? 2.473 4.953 13.148 1.00 85.00 93 GLN A O 1
ATOM 718 N N . VAL A 1 94 ? 0.634 6.064 12.470 1.00 86.56 94 VAL A N 1
ATOM 719 C CA . VAL A 1 94 ? 0.560 5.446 11.144 1.00 86.56 94 VAL A CA 1
ATOM 720 C C . VAL A 1 94 ? 1.737 5.909 10.291 1.00 86.56 94 VAL A C 1
ATOM 722 O O . VAL A 1 94 ? 2.426 5.067 9.720 1.00 86.56 94 VAL A O 1
ATOM 725 N N . THR A 1 95 ? 2.026 7.210 10.250 1.00 88.88 95 THR A N 1
ATOM 726 C CA . THR A 1 95 ? 3.152 7.756 9.476 1.00 88.88 95 THR A CA 1
ATOM 727 C C . THR A 1 95 ? 4.482 7.160 9.925 1.00 88.88 95 THR A C 1
ATOM 729 O O . THR A 1 95 ? 5.206 6.590 9.108 1.00 88.88 95 THR A O 1
ATOM 732 N N . GLN A 1 96 ? 4.757 7.153 11.232 1.00 89.44 96 GLN A N 1
ATOM 733 C CA . GLN A 1 96 ? 5.958 6.530 11.795 1.00 89.44 96 GLN A CA 1
ATOM 734 C C . GLN A 1 96 ? 6.052 5.042 11.440 1.00 89.44 96 GLN A C 1
ATOM 736 O O . GLN A 1 96 ? 7.139 4.542 11.141 1.00 89.44 96 GLN A O 1
ATOM 741 N N . PHE A 1 97 ? 4.930 4.315 11.447 1.00 89.25 97 PHE A N 1
ATOM 742 C CA . PHE A 1 97 ? 4.907 2.924 11.008 1.00 89.25 97 PHE A CA 1
ATOM 743 C C . PHE A 1 97 ? 5.287 2.795 9.525 1.00 89.25 97 PHE A C 1
ATOM 745 O O . PHE A 1 97 ? 6.139 1.967 9.189 1.00 89.25 97 PHE A O 1
ATOM 752 N N . LEU A 1 98 ? 4.692 3.597 8.640 1.00 91.38 98 LEU A N 1
ATOM 753 C CA . LEU A 1 98 ? 4.961 3.543 7.201 1.00 91.38 98 LEU A CA 1
ATOM 754 C C . LEU A 1 98 ? 6.429 3.872 6.885 1.00 91.38 98 LEU A C 1
ATOM 756 O O . LEU A 1 98 ? 7.060 3.165 6.093 1.00 91.38 98 LEU A O 1
ATOM 760 N N . GLU A 1 99 ? 6.987 4.891 7.538 1.00 92.75 99 GLU A N 1
ATOM 761 C CA . GLU A 1 99 ? 8.377 5.324 7.364 1.00 92.75 99 GLU A CA 1
ATOM 762 C C . GLU A 1 99 ? 9.377 4.302 7.904 1.00 92.75 99 GLU A C 1
ATOM 764 O O . GLU A 1 99 ? 10.291 3.878 7.187 1.00 92.75 99 GLU A O 1
ATOM 769 N N . LYS A 1 100 ? 9.181 3.846 9.150 1.00 92.81 100 LYS A N 1
ATOM 770 C CA . LYS A 1 100 ? 10.067 2.874 9.808 1.00 92.81 100 LYS A CA 1
ATOM 771 C C . LYS A 1 100 ? 10.132 1.557 9.043 1.00 92.81 100 LYS A C 1
ATOM 773 O O . LYS A 1 100 ? 11.191 0.939 8.970 1.00 92.81 100 LYS A O 1
ATOM 778 N N . ASN A 1 101 ? 9.011 1.132 8.464 1.00 91.25 101 ASN A N 1
ATOM 779 C CA . ASN A 1 101 ? 8.933 -0.091 7.667 1.00 91.25 101 ASN A CA 1
ATOM 780 C C . ASN A 1 101 ? 9.246 0.133 6.182 1.00 91.25 101 ASN A C 1
ATOM 782 O O . ASN A 1 101 ? 9.106 -0.804 5.389 1.00 91.25 101 ASN A O 1
ATOM 786 N N . GLN A 1 102 ? 9.670 1.348 5.806 1.00 93.88 102 GLN A N 1
ATOM 787 C CA . GLN A 1 102 ? 10.087 1.705 4.451 1.00 93.88 102 GLN A CA 1
ATOM 788 C C . GLN A 1 102 ? 9.018 1.346 3.408 1.00 93.88 102 GLN A C 1
ATOM 790 O O . GLN A 1 102 ? 9.339 0.885 2.313 1.00 93.88 102 GLN A O 1
ATOM 795 N N . ILE A 1 103 ? 7.734 1.522 3.743 1.00 94.12 103 ILE A N 1
ATOM 796 C CA . ILE A 1 103 ? 6.623 1.045 2.909 1.00 94.12 103 ILE A CA 1
ATOM 797 C C . ILE A 1 103 ? 6.683 1.665 1.514 1.00 94.12 103 ILE A C 1
ATOM 799 O O . ILE A 1 103 ? 6.626 0.928 0.537 1.00 94.12 103 ILE A O 1
ATOM 803 N N . ALA A 1 104 ? 6.903 2.977 1.405 1.00 91.88 104 ALA A N 1
ATOM 804 C CA . ALA A 1 104 ? 7.050 3.645 0.111 1.00 91.88 104 ALA A CA 1
ATOM 805 C C . ALA A 1 104 ? 8.172 3.022 -0.742 1.00 91.88 104 ALA A C 1
ATOM 807 O O . ALA A 1 104 ? 7.945 2.640 -1.887 1.00 91.88 104 ALA A O 1
ATOM 808 N N . SER A 1 105 ? 9.358 2.825 -0.157 1.00 92.12 105 SER A N 1
ATOM 809 C CA . SER A 1 105 ? 10.498 2.186 -0.829 1.00 92.12 105 SER A CA 1
ATOM 810 C C . SER A 1 105 ? 10.181 0.751 -1.265 1.00 92.12 105 SER A C 1
ATOM 812 O O . SER A 1 105 ? 10.537 0.338 -2.365 1.00 92.12 105 SER A O 1
ATOM 814 N N . ARG A 1 106 ? 9.442 -0.006 -0.447 1.00 93.56 106 ARG A N 1
ATOM 815 C CA . ARG A 1 106 ? 9.015 -1.375 -0.770 1.00 93.56 106 ARG A CA 1
ATOM 816 C C . ARG A 1 106 ? 7.992 -1.426 -1.906 1.00 93.56 106 ARG A C 1
ATOM 818 O O . ARG A 1 106 ? 8.059 -2.346 -2.715 1.00 93.56 106 ARG A O 1
ATOM 825 N N . LEU A 1 107 ? 7.081 -0.455 -1.994 1.00 93.31 107 LEU A N 1
ATOM 826 C CA . LEU A 1 107 ? 6.145 -0.336 -3.120 1.00 93.31 107 LEU A CA 1
ATOM 827 C C . LEU A 1 107 ? 6.907 -0.006 -4.413 1.00 9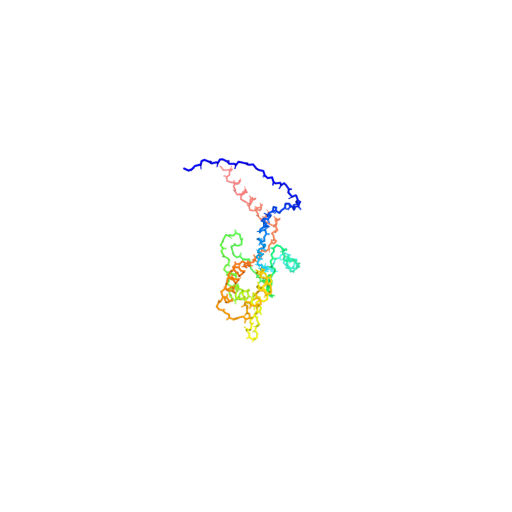3.31 107 LEU A C 1
ATOM 829 O O . LEU A 1 107 ? 6.713 -0.662 -5.432 1.00 93.31 107 LEU A O 1
ATOM 833 N N . VAL A 1 108 ? 7.865 0.925 -4.358 1.00 90.75 108 VAL A N 1
ATOM 834 C CA . VAL A 1 108 ? 8.754 1.205 -5.499 1.00 90.75 108 VAL A CA 1
ATOM 835 C C . VAL A 1 108 ? 9.546 -0.046 -5.889 1.00 90.75 108 VAL A C 1
ATOM 837 O O . VAL A 1 108 ? 9.587 -0.411 -7.058 1.00 90.75 108 VAL A O 1
ATOM 840 N N . ALA A 1 109 ? 10.120 -0.765 -4.925 1.00 91.50 109 ALA A N 1
ATOM 841 C CA . ALA A 1 109 ? 10.849 -2.004 -5.182 1.00 91.50 109 ALA A CA 1
ATOM 842 C C . ALA A 1 109 ? 9.974 -3.081 -5.848 1.00 91.50 109 ALA A C 1
ATOM 844 O O . ALA A 1 109 ? 10.469 -3.813 -6.705 1.00 91.50 109 ALA A O 1
ATOM 845 N N . LYS A 1 110 ? 8.680 -3.156 -5.502 1.00 93.19 110 LYS A N 1
ATOM 846 C CA . LYS A 1 110 ? 7.719 -4.072 -6.133 1.00 93.19 110 LYS A CA 1
ATOM 847 C C . LYS A 1 110 ? 7.500 -3.738 -7.608 1.00 93.19 110 LYS A C 1
ATOM 849 O O . LYS A 1 110 ? 7.464 -4.655 -8.418 1.00 93.19 110 LYS A O 1
ATOM 854 N N . TRP A 1 111 ? 7.417 -2.458 -7.978 1.00 89.81 111 TRP A N 1
ATOM 855 C CA . TRP A 1 111 ? 7.327 -2.041 -9.386 1.00 89.81 111 TRP A CA 1
ATOM 856 C C . TRP A 1 111 ? 8.488 -2.537 -10.250 1.00 89.81 111 TRP A C 1
ATOM 858 O O . TRP A 1 111 ? 8.286 -2.857 -11.418 1.00 89.81 111 TRP A O 1
ATOM 868 N N . PHE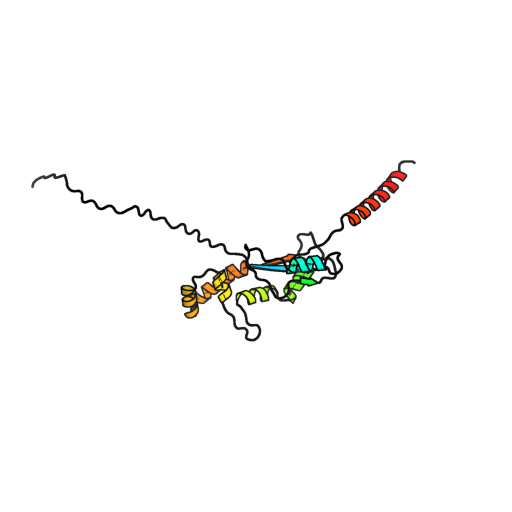 A 1 112 ? 9.673 -2.636 -9.655 1.00 88.38 112 PHE A N 1
ATOM 869 C CA . PHE A 1 112 ? 10.889 -3.106 -10.310 1.00 88.38 112 PHE A CA 1
ATOM 870 C C . PHE A 1 112 ? 11.196 -4.583 -10.045 1.00 88.38 112 PHE A C 1
ATOM 872 O O . PHE A 1 112 ? 12.335 -4.996 -10.260 1.00 88.38 112 PHE A O 1
ATOM 879 N N . ASN A 1 113 ? 10.238 -5.359 -9.516 1.00 88.88 113 ASN A N 1
ATOM 880 C CA . ASN A 1 113 ? 10.429 -6.767 -9.151 1.00 88.88 113 ASN A CA 1
ATOM 881 C C . ASN A 1 113 ? 11.775 -7.013 -8.437 1.00 88.88 113 ASN A C 1
ATOM 883 O O . ASN A 1 113 ? 12.486 -7.974 -8.728 1.00 88.88 113 ASN A O 1
ATOM 887 N N . ARG A 1 114 ? 12.171 -6.087 -7.550 1.00 88.62 114 ARG A N 1
ATOM 888 C CA . ARG A 1 114 ? 13.543 -6.029 -7.044 1.00 88.62 114 ARG A CA 1
ATOM 889 C C . ARG A 1 114 ? 13.842 -7.240 -6.172 1.00 88.62 114 ARG A C 1
ATOM 891 O O . ARG A 1 114 ? 13.247 -7.412 -5.107 1.00 88.62 114 ARG A O 1
ATOM 898 N N . ASP A 1 115 ? 14.837 -8.013 -6.576 1.00 89.56 115 ASP A N 1
ATOM 899 C CA . ASP A 1 115 ? 15.333 -9.136 -5.802 1.00 89.56 115 ASP A CA 1
ATOM 900 C C . ASP A 1 115 ? 16.034 -8.638 -4.528 1.00 89.56 115 ASP A C 1
ATOM 902 O O . ASP A 1 115 ? 16.920 -7.778 -4.557 1.00 89.56 115 ASP A O 1
ATOM 906 N N . ILE A 1 116 ? 15.617 -9.165 -3.378 1.00 87.50 116 ILE A N 1
ATOM 907 C CA . ILE A 1 116 ? 16.092 -8.692 -2.071 1.00 87.5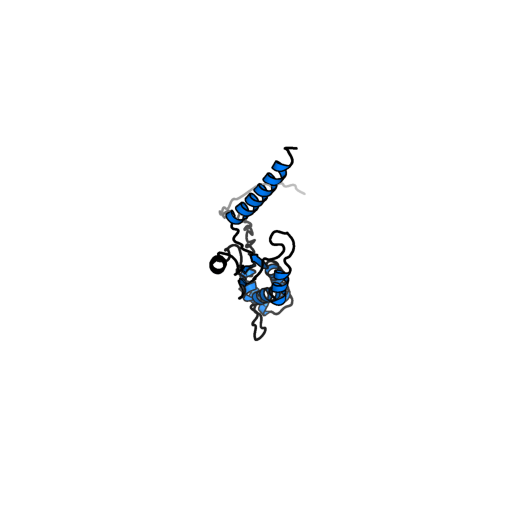0 116 ILE A CA 1
ATOM 908 C C . ILE A 1 116 ? 17.519 -9.151 -1.737 1.00 87.50 116 ILE A C 1
ATOM 910 O O . ILE A 1 116 ? 18.154 -8.528 -0.888 1.00 87.50 116 ILE A O 1
ATOM 914 N N . PHE A 1 117 ? 18.029 -10.201 -2.388 1.00 89.19 117 PHE A N 1
ATOM 915 C CA . PHE A 1 117 ? 19.344 -10.784 -2.100 1.00 89.19 117 PHE A CA 1
ATOM 916 C C . PHE A 1 117 ? 20.439 -10.234 -3.019 1.00 89.19 117 PHE A C 1
ATOM 918 O O . PHE A 1 117 ? 21.562 -9.992 -2.587 1.00 89.19 117 PHE A O 1
ATOM 925 N N . THR A 1 118 ? 20.108 -10.025 -4.288 1.00 90.50 118 THR A N 1
ATOM 926 C CA . THR A 1 118 ? 21.017 -9.610 -5.362 1.00 90.50 118 THR A CA 1
ATOM 927 C C . THR A 1 118 ? 20.835 -8.146 -5.748 1.00 90.50 118 THR A C 1
ATOM 929 O O . THR A 1 118 ? 21.739 -7.552 -6.331 1.00 90.50 118 THR A O 1
ATOM 932 N N . GLY A 1 119 ? 19.678 -7.550 -5.437 1.00 85.56 119 GLY A N 1
ATOM 933 C CA . GLY A 1 119 ? 19.333 -6.185 -5.829 1.00 85.56 119 GLY A CA 1
ATOM 934 C C . GLY A 1 119 ? 19.008 -6.020 -7.313 1.00 85.56 119 GLY A C 1
ATOM 935 O O . GLY A 1 119 ? 18.832 -4.882 -7.747 1.00 85.56 119 GLY A O 1
ATOM 936 N N . GLN A 1 120 ? 18.943 -7.114 -8.080 1.00 85.19 120 GLN A N 1
ATOM 937 C CA . GLN A 1 120 ? 18.548 -7.070 -9.484 1.00 85.19 120 GLN A CA 1
ATOM 938 C C . GLN A 1 120 ? 17.095 -6.619 -9.612 1.00 85.19 120 GLN A C 1
ATOM 940 O O . GLN A 1 120 ? 16.246 -6.991 -8.806 1.00 85.19 120 GLN A O 1
ATOM 945 N N . CYS A 1 121 ? 16.833 -5.811 -10.632 1.00 84.75 121 CYS A N 1
ATOM 946 C CA . CYS A 1 121 ? 15.517 -5.278 -10.940 1.00 84.75 121 CYS A CA 1
ATOM 947 C C . CYS A 1 121 ? 15.082 -5.760 -12.320 1.00 84.75 121 CYS A C 1
ATOM 949 O O . CYS A 1 121 ? 15.905 -5.881 -13.230 1.00 84.75 121 CYS A O 1
ATOM 951 N N . ASP A 1 122 ? 13.783 -5.954 -12.476 1.00 84.00 122 ASP A N 1
ATOM 952 C CA . ASP A 1 122 ? 13.133 -6.295 -13.728 1.00 84.00 122 ASP A CA 1
ATOM 953 C C . ASP A 1 122 ? 11.916 -5.379 -13.973 1.00 84.00 122 ASP A C 1
ATOM 955 O O . ASP A 1 122 ? 11.287 -4.864 -13.051 1.00 84.00 122 ASP A O 1
ATOM 959 N N . MET A 1 123 ? 11.619 -5.132 -15.247 1.00 77.75 123 MET A N 1
ATOM 960 C CA . MET A 1 123 ? 10.609 -4.176 -15.701 1.00 77.75 123 MET A CA 1
ATOM 961 C C . MET A 1 123 ? 9.285 -4.837 -16.091 1.00 77.75 123 MET A C 1
ATOM 963 O O . MET A 1 123 ? 8.398 -4.147 -16.592 1.00 77.75 123 MET A O 1
ATOM 967 N N . GLU A 1 124 ? 9.130 -6.151 -15.919 1.00 82.75 124 GLU A N 1
ATOM 968 C CA . GLU A 1 124 ? 7.954 -6.897 -16.374 1.00 82.75 124 GLU A CA 1
ATOM 969 C C . GLU A 1 124 ? 6.639 -6.311 -15.849 1.00 82.75 124 GLU A C 1
ATOM 971 O O . GLU A 1 124 ? 5.725 -6.061 -16.637 1.00 82.75 124 GLU A O 1
ATOM 976 N N . LEU A 1 125 ? 6.575 -5.963 -14.560 1.00 85.81 125 LEU A N 1
ATOM 977 C CA . LEU A 1 125 ? 5.362 -5.406 -13.955 1.00 85.81 125 LEU A CA 1
ATOM 978 C C . LEU A 1 125 ? 4.984 -4.030 -14.534 1.00 85.81 125 LEU A C 1
ATOM 980 O O . LEU A 1 125 ? 3.806 -3.727 -14.749 1.00 85.81 125 LEU A O 1
ATOM 984 N N . ILE A 1 126 ? 5.986 -3.196 -14.820 1.00 82.25 126 ILE A N 1
ATOM 985 C CA . ILE A 1 126 ? 5.807 -1.892 -15.472 1.00 82.25 126 ILE A CA 1
ATOM 986 C C . ILE A 1 126 ? 5.348 -2.077 -16.921 1.00 82.25 126 ILE A C 1
ATOM 988 O O . ILE A 1 126 ? 4.474 -1.342 -17.376 1.00 82.25 126 ILE A O 1
ATOM 992 N N . LYS A 1 127 ? 5.874 -3.073 -17.643 1.00 77.38 127 LYS A N 1
ATOM 993 C CA . LYS A 1 127 ? 5.433 -3.391 -19.013 1.00 77.38 127 LYS A CA 1
ATOM 994 C C . LYS A 1 127 ? 3.969 -3.806 -19.043 1.00 77.38 127 LYS A C 1
ATOM 996 O O . LYS A 1 127 ? 3.191 -3.263 -19.828 1.00 77.38 127 LYS A O 1
ATOM 1001 N N . GLU A 1 128 ? 3.598 -4.727 -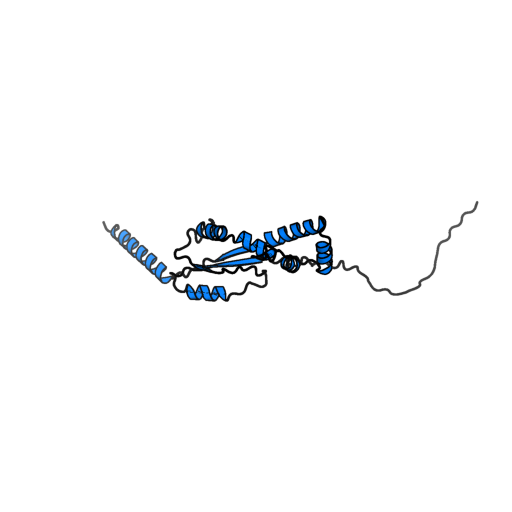18.159 1.00 79.88 128 GLU A N 1
ATOM 1002 C CA . GLU A 1 128 ? 2.245 -5.268 -18.054 1.00 79.88 128 GLU A CA 1
ATOM 1003 C C . GLU A 1 128 ? 1.218 -4.163 -17.762 1.00 79.88 128 GLU A C 1
ATOM 1005 O O . GLU A 1 128 ? 0.199 -4.044 -18.449 1.00 79.88 128 GLU A O 1
ATOM 1010 N N . ARG A 1 129 ? 1.507 -3.303 -16.776 1.00 81.81 129 ARG A N 1
ATOM 1011 C CA . ARG A 1 129 ? 0.567 -2.275 -16.293 1.00 81.81 129 ARG A CA 1
ATOM 1012 C C . ARG A 1 129 ? 0.671 -0.939 -17.031 1.00 81.81 129 ARG A C 1
ATOM 1014 O O . ARG A 1 129 ? -0.309 -0.199 -17.070 1.00 81.81 129 ARG A O 1
ATOM 1021 N N . GLY A 1 130 ? 1.823 -0.644 -17.631 1.00 73.12 130 GLY A N 1
ATOM 1022 C CA . GLY A 1 130 ? 2.100 0.537 -18.456 1.00 73.12 130 GLY A CA 1
ATOM 1023 C C . GLY A 1 130 ? 1.635 0.404 -19.904 1.00 73.12 130 GLY A C 1
ATOM 1024 O O . GLY A 1 130 ? 1.646 1.387 -20.639 1.00 73.12 130 GLY A O 1
ATOM 1025 N N . LEU A 1 131 ? 1.151 -0.784 -20.291 1.00 62.47 131 LEU A N 1
ATOM 1026 C CA . LEU A 1 131 ? 0.448 -1.029 -21.553 1.00 62.47 131 LEU A CA 1
ATOM 1027 C C . LEU A 1 131 ? 1.330 -0.828 -22.791 1.00 62.47 131 LEU A C 1
ATOM 1029 O O . LEU A 1 131 ? 0.821 -0.580 -23.886 1.00 62.47 131 LEU A O 1
ATOM 1033 N N . TYR A 1 132 ? 2.642 -0.966 -22.627 1.00 62.12 132 TYR A N 1
ATOM 1034 C CA . TYR A 1 132 ? 3.580 -0.902 -23.732 1.00 62.12 132 TYR A CA 1
ATOM 1035 C C . TYR A 1 132 ? 3.420 -2.132 -24.632 1.00 62.12 132 TYR A C 1
ATOM 1037 O O . TYR A 1 132 ? 3.214 -3.252 -24.165 1.00 62.12 132 TYR A O 1
ATOM 1045 N N . ASN A 1 133 ? 3.511 -1.939 -25.949 1.00 56.84 133 ASN A N 1
ATOM 1046 C CA . ASN A 1 133 ? 3.556 -3.060 -26.884 1.00 56.84 133 ASN A CA 1
ATOM 1047 C C . ASN A 1 133 ? 4.831 -3.872 -26.607 1.00 56.84 133 ASN A C 1
ATOM 1049 O O . ASN A 1 133 ? 5.925 -3.356 -26.832 1.00 56.84 133 ASN A O 1
ATOM 1053 N N . ALA A 1 134 ? 4.674 -5.112 -26.127 1.00 60.56 134 ALA A N 1
ATOM 1054 C CA . ALA A 1 134 ? 5.768 -5.962 -25.652 1.00 60.56 134 ALA A CA 1
ATOM 1055 C C . ALA A 1 134 ? 6.926 -6.048 -26.657 1.00 60.56 134 ALA A C 1
ATOM 1057 O O . ALA A 1 134 ? 8.072 -5.833 -26.288 1.00 60.56 134 ALA A O 1
ATOM 1058 N N . THR A 1 135 ? 6.629 -6.218 -27.948 1.00 62.22 135 THR A N 1
ATOM 1059 C CA . THR A 1 135 ? 7.655 -6.348 -28.992 1.00 62.22 135 THR A CA 1
ATOM 1060 C C . THR A 1 135 ? 8.477 -5.072 -29.171 1.00 62.22 135 THR A C 1
ATOM 1062 O O . THR A 1 135 ? 9.701 -5.129 -29.214 1.00 62.22 135 THR A O 1
ATOM 1065 N N . LYS A 1 136 ? 7.821 -3.905 -29.233 1.00 60.50 136 LYS A N 1
ATOM 1066 C CA . LYS A 1 136 ? 8.519 -2.614 -29.373 1.00 60.50 136 LYS A CA 1
ATOM 1067 C C . LYS A 1 136 ? 9.240 -2.212 -28.091 1.00 60.50 136 LYS A C 1
ATOM 1069 O O . LYS A 1 136 ? 10.264 -1.544 -28.144 1.00 60.50 136 LYS A O 1
ATOM 1074 N N . PHE A 1 137 ? 8.687 -2.577 -26.941 1.00 66.75 137 PHE A N 1
ATOM 1075 C CA . PHE A 1 137 ? 9.283 -2.246 -25.658 1.00 66.75 137 PHE A CA 1
ATOM 1076 C C . PHE A 1 137 ? 10.520 -3.097 -25.370 1.00 66.75 137 PHE A C 1
ATOM 1078 O O . PHE A 1 137 ? 11.512 -2.565 -24.883 1.00 66.75 137 PHE A O 1
ATOM 1085 N N . ASP A 1 138 ? 10.498 -4.383 -25.723 1.00 67.56 138 ASP A N 1
ATOM 1086 C CA . ASP A 1 138 ? 11.658 -5.264 -25.589 1.00 67.56 138 ASP A CA 1
ATOM 1087 C C . ASP A 1 138 ? 12.786 -4.858 -26.554 1.00 67.56 138 ASP A C 1
ATOM 1089 O O . ASP A 1 138 ? 13.949 -4.847 -26.154 1.00 67.56 138 ASP A O 1
ATOM 1093 N N . GLU A 1 139 ? 12.452 -4.432 -27.780 1.00 69.25 139 GLU A N 1
ATOM 1094 C CA . GLU A 1 139 ? 13.410 -3.836 -28.726 1.00 69.25 139 GLU A CA 1
ATOM 1095 C C . GLU A 1 139 ? 14.080 -2.595 -28.111 1.00 69.25 139 GLU A C 1
ATOM 1097 O O . GLU A 1 139 ? 15.302 -2.555 -27.970 1.00 69.25 139 GLU A O 1
ATOM 1102 N N . ILE A 1 140 ? 13.282 -1.640 -27.621 1.00 65.31 140 ILE A N 1
ATOM 1103 C CA . ILE A 1 140 ? 13.772 -0.417 -26.970 1.00 65.31 140 ILE A CA 1
ATOM 1104 C C . ILE A 1 140 ? 14.622 -0.732 -25.727 1.00 65.31 140 ILE A C 1
ATOM 1106 O O . ILE A 1 140 ? 15.681 -0.134 -25.545 1.00 65.31 140 ILE A O 1
ATOM 1110 N N . LEU A 1 141 ? 14.202 -1.663 -24.865 1.00 68.50 141 LEU A N 1
ATOM 1111 C CA . LEU A 1 141 ? 14.981 -2.072 -23.691 1.00 68.50 141 LEU A CA 1
ATOM 1112 C C . LEU A 1 141 ? 16.319 -2.718 -24.079 1.00 68.50 141 LEU A C 1
ATOM 1114 O O . LEU A 1 141 ? 17.327 -2.480 -23.408 1.00 68.50 141 LEU A O 1
ATOM 1118 N N . SER A 1 142 ? 16.342 -3.517 -25.150 1.00 67.50 142 SER A N 1
ATOM 1119 C CA . SER A 1 142 ? 17.546 -4.219 -25.608 1.00 67.50 142 SER A CA 1
ATOM 1120 C C . SER A 1 142 ? 18.637 -3.270 -26.112 1.00 67.50 142 SER A C 1
ATOM 1122 O O . SER A 1 142 ? 19.823 -3.547 -25.932 1.00 67.50 142 SER A O 1
ATOM 1124 N N . GLU A 1 143 ? 18.249 -2.113 -26.655 1.00 70.94 143 GLU A N 1
ATOM 1125 C CA . GLU A 1 143 ? 19.179 -1.102 -27.163 1.00 70.94 143 GLU A CA 1
ATOM 1126 C C . GLU A 1 143 ? 20.007 -0.423 -26.056 1.00 70.94 143 GLU A C 1
ATOM 1128 O O . GLU A 1 143 ? 21.020 0.205 -26.365 1.00 70.94 143 GLU A O 1
ATOM 1133 N N . ARG A 1 144 ? 19.597 -0.522 -24.774 1.00 66.44 144 ARG A N 1
ATOM 1134 C CA . ARG A 1 144 ? 20.223 0.166 -23.617 1.00 66.44 144 ARG A CA 1
ATOM 1135 C C . ARG A 1 144 ? 20.540 1.648 -23.892 1.00 66.44 144 ARG A C 1
ATOM 1137 O O . ARG A 1 144 ? 21.535 2.190 -23.409 1.00 66.44 144 ARG A O 1
ATOM 1144 N N . SER A 1 145 ? 19.710 2.305 -24.697 1.00 72.31 145 SER A N 1
ATOM 1145 C CA . SER A 1 145 ? 19.943 3.660 -25.189 1.00 72.31 145 SER A CA 1
ATOM 1146 C C . SER A 1 145 ? 19.426 4.720 -24.207 1.00 72.31 145 SER A C 1
ATOM 1148 O O . SER A 1 145 ? 18.669 4.442 -23.279 1.00 72.31 145 SER A O 1
ATOM 1150 N N . VAL A 1 146 ? 19.804 5.987 -24.401 1.00 67.81 146 VAL A N 1
ATOM 1151 C CA . VAL A 1 146 ? 19.249 7.112 -23.615 1.00 67.81 146 VAL A CA 1
ATOM 1152 C C . VAL A 1 146 ? 17.723 7.193 -23.772 1.00 67.81 146 VAL A C 1
ATOM 1154 O O . VAL A 1 146 ? 17.008 7.527 -22.831 1.00 67.81 146 VAL A O 1
ATOM 1157 N N . ARG A 1 147 ? 17.212 6.822 -24.953 1.00 67.62 147 ARG A N 1
ATOM 1158 C CA . ARG A 1 147 ? 15.778 6.776 -25.249 1.00 67.62 147 ARG A CA 1
ATOM 1159 C C . ARG A 1 147 ? 15.054 5.706 -24.431 1.00 67.62 147 ARG A C 1
ATOM 1161 O O . ARG A 1 147 ? 13.948 5.964 -23.965 1.00 67.62 147 ARG A O 1
ATOM 1168 N N . SER A 1 148 ? 15.658 4.530 -24.250 1.00 64.50 148 SER A N 1
ATOM 1169 C CA . SER A 1 148 ? 15.062 3.463 -23.443 1.00 64.50 148 SER A CA 1
ATOM 1170 C C . SER A 1 148 ? 14.977 3.862 -21.972 1.00 64.50 148 SER A C 1
ATOM 1172 O O . SER A 1 148 ? 13.925 3.709 -21.363 1.00 64.50 148 SER A O 1
ATOM 1174 N N . GLN A 1 149 ? 16.031 4.484 -21.435 1.00 65.12 149 GLN A N 1
ATOM 1175 C CA . GLN A 1 149 ? 16.042 5.020 -20.070 1.00 65.12 149 GLN A CA 1
ATOM 1176 C C . GLN A 1 149 ? 14.993 6.120 -19.867 1.00 65.12 149 GLN A C 1
ATOM 1178 O O . GLN A 1 149 ? 14.303 6.117 -18.853 1.00 65.12 149 GLN A O 1
ATOM 1183 N N . ALA A 1 150 ? 14.817 7.021 -20.838 1.00 69.25 150 ALA A N 1
ATOM 1184 C CA . ALA A 1 150 ? 13.801 8.072 -20.761 1.00 69.25 150 ALA A CA 1
ATOM 1185 C C . ALA A 1 150 ? 12.373 7.501 -20.699 1.00 69.25 150 ALA A C 1
ATOM 1187 O O . ALA A 1 150 ? 11.569 7.945 -19.887 1.00 69.25 150 ALA A O 1
ATOM 1188 N N . LEU A 1 151 ? 12.074 6.470 -21.496 1.00 67.69 151 LEU A N 1
ATOM 1189 C CA . LEU A 1 151 ? 10.783 5.775 -21.440 1.00 67.69 151 LEU A CA 1
ATOM 1190 C C . LEU A 1 151 ? 10.570 5.039 -20.111 1.00 67.69 151 LEU A C 1
ATOM 1192 O O . LEU A 1 151 ? 9.443 4.962 -19.637 1.00 67.69 151 LEU A O 1
ATOM 1196 N N . MET A 1 152 ? 11.634 4.516 -19.495 1.00 70.19 152 MET A N 1
ATOM 1197 C CA . MET A 1 152 ? 11.553 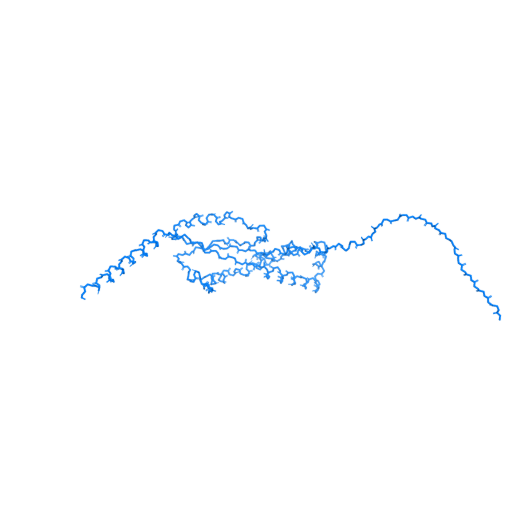3.904 -18.164 1.00 70.19 152 MET A CA 1
ATOM 1198 C C . MET A 1 152 ? 11.258 4.936 -17.074 1.00 70.19 152 MET A C 1
ATOM 1200 O O . MET A 1 152 ? 10.484 4.647 -16.165 1.00 70.19 152 MET A O 1
ATOM 1204 N N . MET A 1 153 ? 11.868 6.122 -17.157 1.00 68.56 153 MET A N 1
ATOM 1205 C CA . MET A 1 153 ? 11.613 7.217 -16.217 1.00 68.56 153 MET A CA 1
ATOM 1206 C C . MET A 1 153 ? 10.164 7.697 -16.315 1.00 68.56 153 MET A C 1
ATOM 1208 O O . MET A 1 153 ? 9.504 7.809 -15.290 1.00 68.56 153 MET A O 1
ATOM 1212 N N . ASP A 1 154 ? 9.659 7.872 -17.535 1.00 71.94 154 ASP A N 1
ATOM 1213 C CA . ASP A 1 154 ? 8.279 8.283 -17.822 1.00 71.94 154 ASP A CA 1
ATOM 1214 C C . ASP A 1 154 ? 7.253 7.233 -17.348 1.00 71.94 154 ASP A C 1
ATOM 1216 O O . ASP A 1 154 ? 6.316 7.537 -16.610 1.00 71.94 154 ASP A O 1
ATOM 1220 N N . ALA A 1 155 ? 7.491 5.952 -17.664 1.00 68.81 155 ALA A N 1
ATOM 1221 C CA . ALA A 1 155 ? 6.672 4.840 -17.179 1.00 68.81 155 ALA A CA 1
ATOM 1222 C C . ALA A 1 155 ? 6.651 4.757 -15.646 1.00 68.81 155 ALA A C 1
ATOM 1224 O O . ALA A 1 155 ? 5.615 4.473 -15.040 1.00 68.81 155 ALA A O 1
ATOM 1225 N N . GLY A 1 156 ? 7.816 4.970 -15.030 1.00 69.56 156 GLY A N 1
ATOM 1226 C CA . GLY A 1 156 ? 7.988 4.985 -13.587 1.00 69.56 156 GLY A CA 1
ATOM 1227 C C . GLY A 1 156 ? 7.228 6.138 -12.946 1.00 69.56 156 GLY A C 1
ATOM 1228 O O . GLY A 1 156 ? 6.462 5.897 -12.022 1.00 69.56 156 GLY A O 1
ATOM 1229 N N . GLU A 1 157 ? 7.383 7.360 -13.449 1.00 74.75 157 GLU A N 1
ATOM 1230 C CA . GLU A 1 157 ? 6.702 8.553 -12.935 1.00 74.75 157 GLU A CA 1
ATOM 1231 C C . GLU A 1 157 ? 5.182 8.368 -12.928 1.00 74.75 157 GLU A C 1
ATOM 1233 O O . GLU A 1 157 ? 4.533 8.522 -11.890 1.00 74.75 157 GLU A O 1
ATOM 1238 N N . ASP A 1 158 ? 4.627 7.923 -14.051 1.00 75.62 158 ASP A N 1
ATOM 1239 C CA . ASP A 1 158 ? 3.189 7.756 -14.196 1.00 75.62 158 ASP A CA 1
ATOM 1240 C C . ASP A 1 158 ? 2.617 6.621 -13.337 1.00 75.62 158 ASP A C 1
ATOM 1242 O O . ASP A 1 158 ? 1.565 6.774 -12.713 1.00 75.62 158 ASP A O 1
ATOM 1246 N N . LEU A 1 159 ? 3.260 5.452 -13.303 1.00 80.19 159 LEU A N 1
ATOM 1247 C CA . LEU A 1 159 ? 2.725 4.290 -12.584 1.00 80.19 159 LEU A CA 1
ATOM 1248 C C . LEU A 1 159 ? 2.991 4.370 -11.078 1.00 80.19 159 LEU A C 1
ATOM 1250 O O . LEU A 1 159 ? 2.094 4.101 -10.273 1.00 80.19 159 LEU A O 1
ATOM 1254 N N . ILE A 1 160 ? 4.203 4.766 -10.689 1.00 85.00 160 ILE A N 1
ATOM 1255 C CA . ILE A 1 160 ? 4.589 4.905 -9.281 1.00 85.00 160 ILE A CA 1
ATOM 1256 C C . ILE A 1 160 ? 3.816 6.069 -8.658 1.00 85.00 160 ILE A C 1
ATOM 1258 O O . ILE A 1 160 ? 3.286 5.913 -7.559 1.00 85.00 160 ILE A O 1
ATOM 1262 N N . GLY A 1 161 ? 3.653 7.184 -9.381 1.00 84.88 161 GLY A N 1
ATOM 1263 C CA . GLY A 1 161 ? 2.845 8.324 -8.938 1.00 84.88 161 GLY A CA 1
ATOM 1264 C C . GLY A 1 161 ? 1.364 7.991 -8.721 1.00 84.88 161 GLY A C 1
ATOM 1265 O O . GLY A 1 161 ? 0.702 8.628 -7.908 1.00 84.88 161 GLY A O 1
ATOM 1266 N N . ASN A 1 162 ? 0.851 6.944 -9.378 1.00 88.50 162 ASN A N 1
ATOM 1267 C CA . ASN A 1 162 ? -0.516 6.437 -9.216 1.00 88.50 162 ASN A CA 1
ATOM 1268 C C . ASN A 1 162 ? -0.602 5.202 -8.294 1.00 88.50 162 ASN A C 1
ATOM 1270 O O . ASN A 1 162 ? -1.446 4.321 -8.496 1.00 88.50 162 ASN A O 1
ATOM 1274 N N . THR A 1 163 ? 0.270 5.122 -7.285 1.00 91.19 163 THR A N 1
ATOM 1275 C CA . THR A 1 163 ? 0.263 4.070 -6.257 1.00 91.19 163 THR A CA 1
ATOM 1276 C C . THR A 1 163 ? -0.160 4.639 -4.904 1.00 91.19 163 THR A C 1
ATOM 1278 O O . THR A 1 163 ? 0.464 5.562 -4.391 1.00 91.19 163 THR A O 1
ATOM 1281 N N . PHE A 1 164 ? -1.202 4.064 -4.302 1.00 92.31 164 PHE A N 1
ATOM 1282 C CA . PHE A 1 164 ? -1.808 4.564 -3.068 1.00 92.31 164 PHE A CA 1
ATOM 1283 C C . PHE A 1 164 ? -1.770 3.528 -1.946 1.00 92.31 164 PHE A C 1
ATOM 1285 O O . PHE A 1 164 ? -1.992 2.335 -2.165 1.00 92.31 164 PHE A O 1
ATOM 1292 N N . VAL A 1 165 ? -1.546 4.010 -0.724 1.00 92.00 165 VAL A N 1
ATOM 1293 C CA . VAL A 1 165 ? -1.700 3.227 0.506 1.00 92.00 165 VAL A CA 1
ATOM 1294 C C . VAL A 1 165 ? -3.025 3.606 1.153 1.00 92.00 165 VAL A C 1
ATOM 1296 O O . VAL A 1 165 ? -3.254 4.774 1.457 1.00 92.00 165 VAL A O 1
ATOM 1299 N N . LEU A 1 166 ? -3.897 2.624 1.363 1.00 91.00 166 LEU A N 1
ATOM 1300 C CA . LEU A 1 166 ? -5.163 2.801 2.067 1.00 91.00 166 LEU A CA 1
ATOM 1301 C C . LEU A 1 166 ? -5.035 2.217 3.469 1.00 91.00 166 LEU A C 1
ATOM 1303 O O . LEU A 1 166 ? -4.987 0.999 3.626 1.00 91.00 166 LEU A O 1
ATOM 1307 N N . VAL A 1 167 ? -5.004 3.080 4.480 1.00 88.69 167 VAL A N 1
ATOM 1308 C CA . VAL A 1 167 ? -4.984 2.665 5.886 1.00 88.69 167 VAL A CA 1
ATOM 1309 C C . VAL A 1 167 ? -6.411 2.667 6.425 1.00 88.69 167 VAL A C 1
ATOM 1311 O O . VAL A 1 167 ? -7.060 3.708 6.489 1.00 88.69 167 VAL A O 1
ATOM 1314 N N . ASN A 1 168 ? -6.901 1.489 6.794 1.00 87.38 168 ASN A N 1
ATOM 1315 C CA . ASN A 1 168 ? -8.255 1.265 7.279 1.00 87.38 168 ASN A CA 1
ATOM 1316 C C . ASN A 1 168 ? -8.232 1.124 8.803 1.00 87.38 168 ASN A C 1
ATOM 1318 O O . ASN A 1 168 ? -7.671 0.166 9.325 1.00 87.38 168 ASN A O 1
ATOM 1322 N N . ASP A 1 169 ? -8.860 2.064 9.506 1.00 84.94 169 ASP A N 1
ATOM 1323 C CA . ASP A 1 169 ? -9.118 1.999 10.949 1.00 84.94 169 ASP A CA 1
ATOM 1324 C C . ASP A 1 169 ? -10.596 1.633 11.170 1.00 84.94 169 ASP A C 1
ATOM 1326 O O . ASP A 1 169 ? -11.474 2.503 11.209 1.00 84.94 169 ASP A O 1
ATOM 1330 N N . ILE A 1 170 ? -10.889 0.330 11.230 1.00 79.25 170 ILE A N 1
ATOM 1331 C CA . ILE A 1 170 ? -12.256 -0.185 11.379 1.00 79.25 170 ILE A CA 1
ATOM 1332 C C . ILE A 1 170 ? -12.544 -0.404 12.860 1.00 79.25 170 ILE A C 1
ATOM 1334 O O . ILE A 1 170 ? -11.819 -1.118 13.545 1.00 79.25 170 ILE A O 1
ATOM 1338 N N . ARG A 1 171 ? -13.637 0.193 13.351 1.00 75.44 171 ARG A N 1
ATOM 1339 C CA . ARG A 1 171 ? -14.021 0.134 14.765 1.00 75.44 171 ARG A CA 1
ATOM 1340 C C . ARG A 1 171 ? -15.494 -0.198 14.936 1.00 75.44 171 ARG A C 1
ATOM 1342 O O . ARG A 1 171 ? -16.364 0.463 14.370 1.00 75.44 171 ARG A O 1
ATOM 1349 N N . TYR A 1 172 ? -15.769 -1.151 15.814 1.00 71.75 172 TYR A N 1
ATOM 1350 C CA . TYR A 1 172 ? -17.095 -1.424 16.349 1.00 71.75 172 TYR A CA 1
ATOM 1351 C C . TYR A 1 172 ? -17.505 -0.419 17.446 1.00 71.75 172 TYR A C 1
ATOM 1353 O O . TYR A 1 172 ? -16.889 -0.341 18.512 1.00 71.75 172 TYR A O 1
ATOM 1361 N N . ILE A 1 173 ? -18.574 0.347 17.213 1.00 67.50 173 ILE A N 1
ATOM 1362 C CA . ILE A 1 173 ? -19.158 1.251 18.216 1.00 67.50 173 ILE A CA 1
ATOM 1363 C C . ILE A 1 173 ? -20.462 0.643 18.730 1.00 67.50 173 ILE A C 1
ATOM 1365 O O . ILE A 1 173 ? -21.449 0.563 18.000 1.00 67.50 173 ILE A O 1
ATOM 1369 N N . ASP A 1 174 ? -20.482 0.274 20.011 1.00 66.06 174 ASP A N 1
ATOM 1370 C CA . ASP A 1 174 ? -21.703 -0.131 20.704 1.00 66.06 174 ASP A CA 1
ATOM 1371 C C . ASP A 1 174 ? -22.573 1.103 21.008 1.00 66.06 174 ASP A C 1
ATOM 1373 O O . ASP A 1 174 ? -22.332 1.859 21.959 1.00 66.06 174 ASP A O 1
ATOM 1377 N N . LYS A 1 175 ? -23.599 1.309 20.175 1.00 65.94 175 LYS A N 1
ATOM 1378 C CA . LYS A 1 175 ? -24.539 2.431 20.298 1.00 65.94 175 LYS A CA 1
ATOM 1379 C C . LYS A 1 175 ? -25.352 2.378 21.595 1.00 65.94 175 LYS A C 1
ATOM 1381 O O . LYS A 1 175 ? -25.746 3.436 22.084 1.00 65.94 175 LYS A O 1
ATOM 1386 N N . GLU A 1 176 ? -25.577 1.203 22.187 1.00 62.06 176 GLU A N 1
ATOM 1387 C CA . GLU A 1 176 ? -26.336 1.088 23.437 1.00 62.06 176 GLU A CA 1
ATOM 1388 C C . GLU A 1 176 ? -25.540 1.604 24.633 1.00 62.06 176 GLU A C 1
ATOM 1390 O O . GLU A 1 176 ? -26.083 2.302 25.492 1.00 62.06 176 GLU A O 1
ATOM 1395 N N . LYS A 1 177 ? -24.238 1.303 24.686 1.00 61.56 177 LYS A N 1
ATOM 1396 C CA . LYS A 1 177 ? -23.347 1.798 25.744 1.00 61.56 177 LYS A CA 1
ATOM 1397 C C . LYS A 1 177 ? -23.219 3.319 25.697 1.00 61.56 177 LYS A C 1
ATOM 1399 O O . LYS A 1 177 ? -23.356 3.973 26.731 1.00 61.56 177 LYS A O 1
ATOM 1404 N N . THR A 1 178 ? -23.031 3.891 24.506 1.00 59.72 178 THR A N 1
ATOM 1405 C CA . THR A 1 178 ? -22.992 5.351 24.322 1.00 59.72 178 THR A CA 1
ATOM 1406 C C . THR A 1 178 ? -24.326 5.999 24.696 1.00 59.72 178 THR A C 1
ATOM 1408 O O . THR A 1 178 ? -24.334 6.989 25.426 1.00 59.72 178 THR A O 1
ATOM 1411 N N . ALA A 1 179 ? -25.456 5.418 24.280 1.00 60.50 179 ALA A N 1
ATOM 1412 C CA . ALA A 1 179 ? -26.782 5.928 24.623 1.00 60.50 179 ALA A CA 1
ATOM 1413 C C . ALA A 1 179 ? -27.070 5.873 26.134 1.00 60.50 179 ALA A C 1
ATOM 1415 O O . ALA A 1 179 ? -27.641 6.816 26.677 1.00 60.50 179 ALA A O 1
ATOM 1416 N N . LYS A 1 180 ? -26.633 4.819 26.838 1.00 67.88 180 LYS A N 1
ATOM 1417 C CA . LYS A 1 180 ? -26.780 4.702 28.301 1.00 67.88 180 LYS A CA 1
ATOM 1418 C C . LYS A 1 180 ? -25.945 5.733 29.061 1.00 67.88 180 LYS A C 1
ATOM 1420 O O . LYS A 1 180 ? -26.440 6.301 30.030 1.00 67.88 180 LYS A O 1
ATOM 1425 N N . VAL A 1 181 ? -24.715 6.009 28.622 1.00 69.38 181 VAL A N 1
ATOM 1426 C CA . VAL A 1 181 ? -23.850 7.030 29.244 1.00 69.38 181 VAL A CA 1
ATOM 1427 C C . VAL A 1 181 ? -24.416 8.433 29.028 1.00 69.38 181 VAL A C 1
ATOM 1429 O O . VAL A 1 181 ? -24.545 9.193 29.985 1.00 69.38 181 VAL A O 1
ATOM 1432 N N . VAL A 1 182 ? -24.815 8.760 27.794 1.00 64.75 182 VAL A N 1
ATOM 1433 C CA . VAL A 1 182 ? -25.440 10.051 27.470 1.00 64.75 182 VAL A CA 1
ATOM 1434 C C . VAL A 1 182 ? -26.763 10.207 28.220 1.00 64.75 182 VAL A C 1
ATOM 1436 O O . VAL A 1 182 ? -26.973 11.220 28.877 1.00 64.75 182 VAL A O 1
ATOM 1439 N N . GLY A 1 183 ? -27.625 9.188 28.207 1.00 66.56 183 GLY A N 1
ATOM 1440 C CA . GLY A 1 183 ? -28.895 9.202 28.933 1.00 66.56 183 GLY A CA 1
ATOM 1441 C C . GLY A 1 183 ? -28.722 9.326 30.450 1.00 66.56 183 GLY A C 1
ATOM 1442 O O . GLY A 1 183 ? -29.469 10.060 31.093 1.00 66.56 183 GLY A O 1
ATOM 1443 N N . GLY A 1 184 ? -27.711 8.666 31.024 1.00 70.12 184 GLY A N 1
ATOM 1444 C CA . GLY A 1 184 ? -27.359 8.791 32.439 1.00 70.12 184 GLY A CA 1
ATOM 1445 C C . GLY A 1 184 ? -26.886 10.198 32.804 1.00 70.12 184 GLY A C 1
ATOM 1446 O O . GLY A 1 184 ? -27.373 10.769 33.778 1.00 70.12 184 GLY A O 1
ATOM 1447 N N . LEU A 1 185 ? -26.009 10.790 31.987 1.00 68.06 185 LEU A N 1
ATOM 1448 C CA . LEU A 1 185 ? -25.537 12.164 32.169 1.00 68.06 185 LEU A CA 1
ATOM 1449 C C . LEU A 1 185 ? -26.678 13.185 32.037 1.00 68.06 185 LEU A C 1
ATOM 1451 O O . LEU A 1 185 ? -26.811 14.058 32.890 1.00 68.06 185 LEU A O 1
ATOM 1455 N N . PHE A 1 186 ? -27.538 13.044 31.024 1.00 64.06 186 PHE A N 1
ATOM 1456 C CA . PHE A 1 186 ? -28.718 13.899 30.841 1.00 64.06 186 PHE A CA 1
ATOM 1457 C C . PHE A 1 186 ? -29.692 13.809 32.017 1.00 64.06 186 PHE A C 1
ATOM 1459 O O . PHE A 1 186 ? -30.253 14.821 32.429 1.00 64.06 186 PHE A O 1
ATOM 1466 N N . ARG A 1 187 ? -29.884 12.615 32.586 1.00 64.56 187 ARG A N 1
ATOM 1467 C CA . ARG A 1 187 ? -30.760 12.416 33.746 1.00 64.56 187 ARG A CA 1
ATOM 1468 C C . ARG A 1 187 ? -30.202 13.077 35.006 1.00 64.56 187 ARG A C 1
ATOM 1470 O O . ARG A 1 187 ? -30.968 13.666 35.759 1.00 64.56 187 ARG A O 1
ATOM 1477 N N . VAL A 1 188 ? -28.890 12.992 35.229 1.00 73.62 188 VAL A N 1
ATOM 1478 C CA . VAL A 1 188 ? -28.221 13.665 36.355 1.00 73.62 188 VAL A CA 1
ATOM 1479 C C . VAL A 1 188 ? -28.276 15.181 36.187 1.00 73.62 188 VAL A C 1
ATOM 1481 O O . VAL A 1 188 ? -28.648 15.878 37.124 1.00 73.62 188 VAL A O 1
ATOM 1484 N N . LEU A 1 189 ? -27.976 15.689 34.990 1.00 62.41 189 LEU A N 1
ATOM 1485 C CA . LEU A 1 189 ? -28.026 17.122 34.707 1.00 62.41 189 LEU A CA 1
ATOM 1486 C C . LEU A 1 189 ? -29.447 17.680 34.876 1.00 62.41 189 LEU A C 1
ATOM 1488 O O . LEU A 1 189 ? -29.624 18.684 35.555 1.00 62.41 189 LEU A O 1
ATOM 1492 N N . GLY A 1 190 ? -30.458 16.983 34.346 1.00 64.06 190 GLY A N 1
ATOM 1493 C CA . GLY A 1 190 ? -31.864 17.362 34.508 1.00 64.06 190 GLY A CA 1
ATOM 1494 C C . GLY A 1 190 ? -32.362 17.298 35.957 1.00 64.06 190 GLY A C 1
ATOM 1495 O O . GLY A 1 190 ? -33.210 18.095 36.347 1.00 64.06 190 GLY A O 1
ATOM 1496 N N . ALA A 1 191 ? -31.826 16.386 36.775 1.00 66.88 191 ALA A N 1
ATOM 1497 C CA . ALA A 1 191 ? -32.161 16.303 38.197 1.00 66.88 191 ALA A CA 1
ATOM 1498 C C . ALA A 1 191 ? -31.562 17.457 39.018 1.00 66.88 191 ALA A C 1
ATOM 1500 O O . ALA A 1 191 ? -32.178 17.883 39.989 1.00 66.88 191 ALA A O 1
ATOM 1501 N N . LEU A 1 192 ? -30.394 17.975 38.626 1.00 57.56 192 LEU A N 1
ATOM 1502 C CA . LEU A 1 192 ? -29.754 19.114 39.290 1.00 57.56 192 LEU A CA 1
ATOM 1503 C C . LEU A 1 192 ? -30.411 20.441 38.894 1.00 57.56 192 LEU A C 1
ATOM 1505 O O . LEU A 1 192 ? -30.702 21.251 39.762 1.00 57.56 192 LEU A O 1
ATOM 1509 N N . THR A 1 193 ? -30.753 20.629 37.616 1.00 64.19 193 THR A N 1
ATOM 1510 C CA . THR A 1 193 ? -31.485 21.827 37.166 1.00 64.19 193 THR A CA 1
ATOM 1511 C C . THR A 1 193 ? -32.942 21.851 37.632 1.00 64.19 193 THR A C 1
ATOM 1513 O O . THR A 1 193 ? -33.542 22.913 37.692 1.00 64.19 193 THR A O 1
ATOM 1516 N N . GLY A 1 194 ? -33.528 20.692 37.953 1.00 54.25 194 GLY A N 1
ATOM 1517 C CA . GLY A 1 194 ? -34.885 20.596 38.502 1.00 54.25 194 GLY A CA 1
ATOM 1518 C C . GLY A 1 194 ? -34.989 20.873 40.007 1.00 54.25 194 GLY A C 1
ATOM 1519 O O . GLY A 1 194 ? -36.101 21.001 40.510 1.00 54.25 194 GLY A O 1
ATOM 1520 N N . TYR A 1 195 ? -33.863 20.948 40.728 1.00 52.81 195 TYR A N 1
ATOM 1521 C CA . TYR A 1 195 ? -33.834 21.248 42.166 1.00 52.81 195 TYR A CA 1
ATOM 1522 C C . TYR A 1 195 ? -33.688 22.749 42.474 1.00 52.81 195 TYR A C 1
ATOM 1524 O O . TYR A 1 195 ? -34.051 23.164 43.572 1.00 52.81 195 TYR A O 1
ATOM 1532 N N . ASP A 1 196 ? -33.228 23.557 41.513 1.00 52.72 196 ASP A N 1
ATOM 1533 C CA . ASP A 1 196 ? -32.989 24.998 41.696 1.00 52.72 196 ASP A CA 1
ATOM 1534 C C . ASP A 1 196 ? -34.225 25.887 41.399 1.00 52.72 196 ASP A C 1
ATOM 1536 O O . ASP A 1 196 ? -34.180 27.086 41.652 1.00 52.72 196 ASP A O 1
ATOM 1540 N N . ASP A 1 197 ? -35.348 25.316 40.936 1.00 50.84 197 ASP A N 1
ATOM 1541 C CA . ASP A 1 197 ? -36.578 26.046 40.542 1.00 50.84 197 ASP A CA 1
ATOM 1542 C C . ASP A 1 197 ? -37.722 25.998 41.594 1.00 50.84 197 ASP A C 1
ATOM 1544 O O . ASP A 1 197 ? -38.880 26.292 41.289 1.00 50.84 197 ASP A O 1
ATOM 1548 N N . LEU A 1 198 ? -37.432 25.623 42.850 1.00 51.69 198 LEU A N 1
ATOM 1549 C CA . LEU A 1 198 ? -38.423 25.525 43.947 1.00 51.69 198 LEU A CA 1
ATOM 1550 C C . LEU A 1 198 ? -38.079 26.347 45.213 1.00 51.69 198 LEU A C 1
ATOM 1552 O O . LEU A 1 198 ? -38.579 26.035 46.295 1.00 51.69 198 LEU A O 1
ATOM 1556 N N . GLY A 1 199 ? -37.257 27.396 45.092 1.00 40.59 199 GLY A N 1
ATOM 1557 C CA . GLY A 1 199 ? -36.920 28.333 46.181 1.00 40.59 199 GLY A CA 1
ATOM 1558 C C . GLY A 1 199 ? -37.588 29.694 46.050 1.00 40.59 199 GLY A C 1
ATOM 1559 O O . GLY A 1 199 ? -37.387 30.329 44.994 1.00 40.59 199 GLY A O 1
#

Foldseek 3Di:
DDDDDDDDDDDDDDDDDDDPPVPPVPCPPPVQQAFEEEAAEEAQPVADCSVVVVVVQVPDDDDPSHHYQYDPHRYDYDPDDFPCPPHPDDGPVVVCVCVVVVVLVVSLCVCQVQDPPPRHGHNVNLCVSVVDDPVVLVVLVVVVDPVNVVVVVVSSCVRSVRYDYHYDHDHDDDPVVVCVVVVVVVVVVVVVVVVVPPD

Secondary structure (DSSP, 8-state):
---------------------------------PPEEEEEEEEETTSTTHHHHHHHHHHPPPPTTSEE---S--EEEESSPPTTBTBSS--HHHHHHHHHTTHHHHHHHHHTT--TTT-----HHHHHHHT--HHHHHHHHHTT-HHHHHHHHHHHHHHHHTEEEEEEE-----HHHHHHHHHHHHHHHHHHHTTTT--

Radius of gyration: 33.1 Å; chains: 1; bounding box: 59×47×133 Å